Protein AF-A0A438BRT6-F1 (afdb_monomer)

Foldseek 3Di:
DDDDDDDDDDDDDDPPDDDDPVVVVVVVVVVVVVVVVVVVVVVVPDDDPDDDDDDDDPPDDDPPDDDDDDDDDDDDDDDDDDDDDDDDDDDDDDDDDDDDDDDDDDDDDDDDDDDDDPDPPPPLFAAPDDDPQDCRVVVVLVVVVVVVVVVDPPDLDDDDDDPPDDDPDDPVRVVVVCVPPDSPDDDFFKDLPCPPVCVVRVFWDWDTCSNGDNDDDDIDIDPGTDDHDPPDRDMDTDD

Secondary structure (DSSP, 8-state):
----PPPPPPP---------HHHHHHHHHHHHHHHHHHHHHHHHT-PPPPPPPPP------PPP----------------PPPP------------------------------------GGGS-S-S---TTSSHHHHHHHHHHHHHHHH-S--S------TT---SS-HHHHHHHHHTS-TT-----EES--TTHIIIIISEEEE-GGGT-SS--PPEEEEEEPPPPSSS---EE--

Solvent-accessible surface area (backbone atoms only — not comparable to full-atom values): 17229 Å² total; per-residue (Å²): 135,91,83,85,8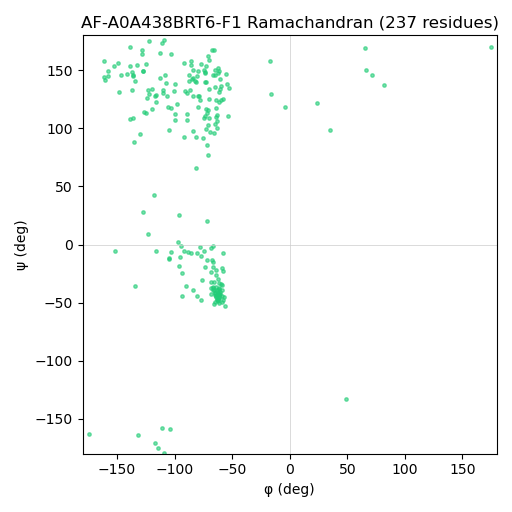5,79,84,83,80,90,78,95,71,84,88,75,78,81,79,56,73,66,60,56,55,52,53,50,53,51,52,53,50,51,53,52,50,53,51,55,53,57,63,69,69,63,78,78,78,81,81,78,80,76,77,89,76,81,80,81,73,79,75,84,79,82,81,78,83,78,92,72,89,82,93,82,82,87,88,83,87,85,86,86,81,86,80,90,87,85,86,84,86,88,84,87,88,87,82,90,88,81,90,82,89,87,82,85,89,80,90,79,92,76,82,89,76,96,68,76,73,91,80,71,76,71,35,98,53,59,40,95,86,52,60,30,39,60,50,50,56,52,51,53,53,58,47,48,64,72,75,48,84,88,70,76,78,88,83,92,82,57,99,84,65,78,85,92,64,56,72,65,60,53,51,56,57,51,72,77,47,69,70,90,67,79,94,72,65,68,38,69,81,50,70,78,45,42,78,75,64,64,23,53,39,74,50,49,50,37,68,78,35,77,63,95,76,78,76,46,69,53,94,60,65,54,76,80,80,83,91,60,89,69,71,48,64,77,134

Organism: Vitis vinifera (NCBI:txid29760)

InterPro domains:
  IPR003406 Glycosyl transferase, family 14 [PF02485] (128-237)
  IPR044610 Beta-glucuronosyltransferase GlcAT14A/B/C [PTHR45719] (128-237)

Mean predicted aligned error: 21.53 Å

Radius of gyration: 40.19 Å; Cα contacts (8 Å, |Δi|>4): 99; chains: 1; bounding box: 87×97×130 Å

pLDDT: mean 70.51, std 24.83, range [25.58, 97.69]

Sequence (239 aa):
MQNSHQPPFPISGTTAAALTKDNRSFYLIIATSFVSLLFILSLSATSPPAPSAPPPTHIFFPPPTTAIPSSSTPTHLIPLPLLPHLPTSSPAPPETPTRSSASSSPPTTLEITTSSTLTSPLLSLIADFAYRKGSSSISSTLHGASILLRLSSSWDWFINLSASDYPLVTQDDLLHILSFVPRDLNFVNHTSYIGWKESRKLKPIIVDPGLYLTQKTEIFYATQKRGLPNSFQLFTGEL

Structure (mmCIF, N/CA/C/O backbone):
data_AF-A0A438BRT6-F1
#
_entry.id   AF-A0A438BRT6-F1
#
loop_
_atom_site.group_PDB
_atom_site.id
_atom_site.type_symbol
_atom_site.label_atom_id
_atom_site.label_alt_id
_atom_site.label_comp_id
_atom_site.label_asym_id
_atom_site.label_entity_id
_atom_site.label_seq_id
_atom_site.pdbx_PDB_ins_code
_atom_site.Cartn_x
_atom_site.Cartn_y
_atom_site.Cartn_z
_atom_site.occupancy
_atom_site.B_iso_or_equiv
_atom_site.auth_seq_id
_atom_site.auth_comp_id
_atom_site.auth_asym_id
_atom_site.auth_atom_id
_atom_site.pdbx_PDB_model_num
ATOM 1 N N . MET A 1 1 ? -24.992 -47.583 87.848 1.00 41.66 1 MET A N 1
ATOM 2 C CA . MET A 1 1 ? -23.551 -47.804 88.101 1.00 41.66 1 MET A CA 1
ATOM 3 C C . MET A 1 1 ? -22.783 -46.689 87.418 1.00 41.66 1 MET A C 1
ATOM 5 O O . MET A 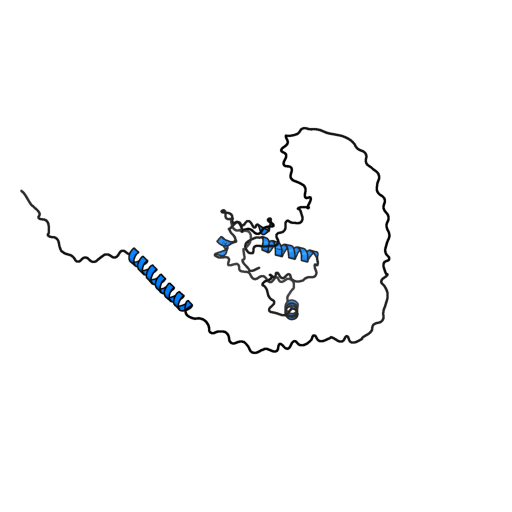1 1 ? -23.131 -46.359 86.292 1.00 41.66 1 MET A O 1
ATOM 9 N N . GLN A 1 2 ? -21.808 -46.092 88.101 1.00 43.34 2 GLN A N 1
ATOM 10 C CA . GLN A 1 2 ? -20.951 -45.047 87.536 1.00 43.34 2 GLN A CA 1
ATOM 11 C C . GLN A 1 2 ? -19.837 -45.703 86.710 1.00 43.34 2 GLN A C 1
ATOM 13 O O . GLN A 1 2 ? -19.278 -46.697 87.163 1.00 43.34 2 GLN A O 1
ATOM 18 N N . ASN A 1 3 ? -19.484 -45.146 85.549 1.00 39.94 3 ASN A N 1
ATOM 19 C CA . ASN A 1 3 ? -18.243 -45.493 84.854 1.00 39.94 3 ASN A CA 1
ATOM 20 C C . ASN A 1 3 ? -17.585 -44.207 84.346 1.00 39.94 3 ASN A C 1
ATOM 22 O O . ASN A 1 3 ? -18.102 -43.535 83.456 1.00 39.94 3 ASN A O 1
ATOM 26 N N . SER A 1 4 ? -16.478 -43.828 84.977 1.00 45.56 4 SER A N 1
ATOM 27 C CA . SER A 1 4 ? -15.761 -42.576 84.738 1.00 45.56 4 SER A CA 1
ATOM 28 C C . SER A 1 4 ? -14.557 -42.806 83.827 1.00 45.56 4 SER A C 1
ATOM 30 O O . SER A 1 4 ? -13.583 -43.427 84.250 1.00 45.56 4 SER A O 1
ATOM 32 N N . HIS A 1 5 ? -14.592 -42.271 82.605 1.00 51.69 5 HIS A N 1
ATOM 33 C CA . HIS A 1 5 ? -13.408 -42.222 81.747 1.00 51.69 5 HIS A CA 1
ATOM 34 C C . HIS A 1 5 ? -12.533 -41.005 82.076 1.00 51.69 5 HIS A C 1
ATOM 36 O O . HIS A 1 5 ? -13.001 -39.869 82.122 1.00 51.69 5 HIS A O 1
ATOM 42 N N . GLN A 1 6 ? -11.250 -41.274 82.305 1.00 53.50 6 GLN A N 1
ATOM 43 C CA . GLN A 1 6 ? -10.204 -40.301 82.617 1.00 53.50 6 GLN A CA 1
ATOM 44 C C . GLN A 1 6 ? -9.615 -39.696 81.322 1.00 53.50 6 GLN A C 1
ATOM 46 O O . GLN A 1 6 ? -9.441 -40.434 80.349 1.00 53.50 6 GLN A O 1
ATOM 51 N N . PRO A 1 7 ? -9.279 -38.391 81.279 1.00 51.38 7 PRO A N 1
ATOM 52 C CA . PRO A 1 7 ? -8.631 -37.782 80.117 1.00 51.38 7 PRO A CA 1
ATOM 53 C C . PRO A 1 7 ? -7.139 -38.170 80.011 1.00 51.38 7 PRO A C 1
ATOM 55 O O . PRO A 1 7 ? -6.487 -38.379 81.038 1.00 51.38 7 PRO A O 1
ATOM 58 N N . PRO A 1 8 ? -6.569 -38.239 78.792 1.00 54.59 8 PRO A N 1
ATOM 59 C CA . PRO A 1 8 ? -5.144 -38.496 78.584 1.00 54.59 8 PRO A CA 1
ATOM 60 C C . PRO A 1 8 ? -4.272 -37.256 78.852 1.00 54.59 8 PRO A C 1
ATOM 62 O O . PRO A 1 8 ? -4.717 -36.115 78.722 1.00 54.59 8 PRO A O 1
ATOM 65 N N . PHE A 1 9 ? -3.002 -37.492 79.189 1.00 47.91 9 PHE A N 1
ATOM 66 C CA . PHE A 1 9 ? -1.989 -36.450 79.397 1.00 47.91 9 PHE A CA 1
ATOM 67 C C . PHE A 1 9 ? -1.523 -35.803 78.074 1.00 47.91 9 PHE A C 1
ATOM 69 O O . PHE A 1 9 ? -1.544 -36.464 77.032 1.00 47.91 9 PHE A O 1
ATOM 76 N N . PRO A 1 10 ? -1.053 -34.539 78.091 1.00 43.34 10 PRO A N 1
ATOM 77 C CA . PRO A 1 10 ? -0.502 -33.883 76.907 1.00 43.34 10 PRO A CA 1
ATOM 78 C C . PRO A 1 10 ? 0.880 -34.443 76.533 1.00 43.34 10 PRO A C 1
ATOM 80 O O . PRO A 1 10 ? 1.732 -34.656 77.394 1.00 43.34 10 PRO A O 1
ATOM 83 N N . ILE A 1 11 ? 1.122 -34.619 75.232 1.00 47.44 11 ILE A N 1
ATOM 84 C CA . ILE A 1 11 ? 2.432 -34.991 74.680 1.00 47.44 11 ILE A CA 1
ATOM 85 C C . ILE A 1 11 ? 3.140 -33.722 74.195 1.00 47.44 11 ILE A C 1
ATOM 87 O O . ILE A 1 11 ? 2.644 -33.034 73.304 1.00 47.44 11 ILE A O 1
ATOM 91 N N . SER A 1 12 ? 4.321 -33.432 74.743 1.00 49.34 12 SER A N 1
ATOM 92 C CA . SER A 1 12 ? 5.185 -32.348 74.261 1.00 49.34 12 SER A CA 1
ATOM 93 C C . SER A 1 12 ? 5.801 -32.712 72.905 1.00 49.34 12 SER A C 1
ATOM 95 O O . SER A 1 12 ? 6.749 -33.492 72.842 1.00 49.34 12 SER A O 1
ATOM 97 N N . GLY A 1 13 ? 5.262 -32.148 71.819 1.00 41.94 13 GLY A N 1
ATOM 98 C CA . GLY A 1 13 ? 5.755 -32.321 70.447 1.00 41.94 13 GLY A CA 1
ATOM 99 C C . GLY A 1 13 ? 6.395 -31.045 69.889 1.00 41.94 13 GLY A C 1
ATOM 100 O O . GLY A 1 13 ? 5.808 -29.970 69.969 1.00 41.94 13 GLY A O 1
ATOM 101 N N . THR A 1 14 ? 7.598 -31.170 69.325 1.00 41.16 14 THR A N 1
ATOM 102 C CA . THR A 1 14 ? 8.462 -30.068 68.862 1.00 41.16 14 THR A CA 1
ATOM 103 C C . THR A 1 14 ? 7.790 -29.080 67.900 1.00 41.16 14 THR A C 1
ATOM 105 O O . THR A 1 14 ? 7.195 -29.470 66.896 1.00 41.16 14 THR A O 1
ATOM 108 N N . THR A 1 15 ? 7.994 -27.782 68.145 1.00 40.69 15 THR A N 1
ATOM 109 C CA . THR A 1 15 ? 7.465 -26.661 67.351 1.00 40.69 15 THR A CA 1
ATOM 110 C C . THR A 1 15 ? 8.134 -26.525 65.973 1.00 40.69 15 THR A C 1
ATOM 112 O O . THR A 1 15 ? 8.963 -25.645 65.741 1.00 40.69 15 THR A O 1
ATOM 115 N N . ALA A 1 16 ? 7.765 -27.380 65.018 1.00 43.69 16 ALA A N 1
ATOM 116 C CA . ALA A 1 16 ? 8.139 -27.209 63.615 1.00 43.69 16 ALA A CA 1
ATOM 117 C C . ALA A 1 16 ? 7.332 -26.052 62.988 1.00 43.69 16 ALA A C 1
ATOM 119 O O . ALA A 1 16 ? 6.167 -26.215 62.626 1.00 43.69 16 ALA A O 1
ATOM 120 N N . ALA A 1 17 ? 7.940 -24.867 62.879 1.00 48.31 17 ALA A N 1
ATOM 121 C CA . ALA A 1 17 ? 7.273 -23.673 62.360 1.00 48.31 17 ALA A CA 1
ATOM 122 C C . ALA A 1 17 ? 6.838 -23.850 60.890 1.00 48.31 17 ALA A C 1
ATOM 124 O O . ALA A 1 17 ? 7.664 -23.907 59.976 1.00 48.31 17 ALA A O 1
ATOM 125 N N . ALA A 1 18 ? 5.525 -23.909 60.658 1.00 50.78 18 ALA A N 1
ATOM 126 C CA . ALA A 1 18 ? 4.935 -24.068 59.334 1.00 50.78 18 ALA A CA 1
ATOM 127 C C . ALA A 1 18 ? 5.074 -22.778 58.501 1.00 50.78 18 ALA A C 1
ATOM 129 O O . ALA A 1 18 ? 4.176 -21.939 58.472 1.00 50.78 18 ALA A O 1
ATOM 130 N N . LEU A 1 19 ? 6.213 -22.616 57.818 1.00 52.75 19 LEU A N 1
ATOM 131 C CA . LEU A 1 19 ? 6.460 -21.481 56.926 1.00 52.75 19 LEU A CA 1
ATOM 132 C C . LEU A 1 19 ? 5.461 -21.491 55.758 1.00 52.75 19 LEU A C 1
ATOM 134 O O . LEU A 1 19 ? 5.590 -22.302 54.831 1.00 52.75 19 LEU A O 1
ATOM 138 N N . THR A 1 20 ? 4.495 -20.572 55.807 1.00 61.75 20 THR A N 1
ATOM 139 C CA . THR A 1 20 ? 3.441 -20.390 54.804 1.00 61.75 20 THR A CA 1
ATOM 140 C C . THR A 1 20 ? 4.016 -20.179 53.403 1.00 61.75 20 THR A C 1
ATOM 142 O O . THR A 1 20 ? 5.100 -19.619 53.207 1.00 61.75 20 THR A O 1
ATOM 145 N N . LYS A 1 21 ? 3.282 -20.678 52.402 1.00 60.31 21 LYS A N 1
ATOM 146 C CA . LYS A 1 21 ? 3.719 -20.741 50.999 1.00 60.31 21 LYS A CA 1
ATOM 147 C C . LYS A 1 21 ? 4.046 -19.355 50.433 1.00 60.31 21 LYS A C 1
ATOM 149 O O . LYS A 1 21 ? 4.996 -19.212 49.668 1.00 60.31 21 LYS A O 1
ATOM 154 N N . ASP A 1 22 ? 3.298 -18.349 50.862 1.00 63.62 22 ASP A N 1
ATOM 155 C CA . ASP A 1 22 ? 3.345 -16.972 50.371 1.00 63.62 22 ASP A CA 1
ATOM 156 C C . ASP A 1 22 ? 4.661 -16.278 50.749 1.00 63.62 22 ASP A C 1
ATOM 158 O O . ASP A 1 22 ? 5.272 -15.602 49.919 1.00 63.62 22 ASP A O 1
ATOM 162 N N . ASN A 1 23 ? 5.181 -16.558 51.951 1.00 68.75 23 ASN A N 1
ATOM 163 C CA . ASN A 1 23 ? 6.476 -16.052 52.408 1.00 68.75 23 ASN A CA 1
ATOM 164 C C . ASN A 1 23 ? 7.615 -16.545 51.500 1.00 68.75 23 ASN A C 1
ATOM 166 O O . ASN A 1 23 ? 8.538 -15.791 51.200 1.00 68.75 23 ASN A O 1
ATOM 170 N N . ARG A 1 24 ? 7.545 -17.793 51.008 1.00 73.88 24 ARG A N 1
ATOM 171 C CA . ARG A 1 24 ? 8.557 -18.343 50.086 1.00 73.88 24 ARG A CA 1
ATOM 172 C C . ARG A 1 24 ? 8.562 -17.588 48.756 1.00 73.88 24 ARG A C 1
ATOM 174 O O . ARG A 1 24 ? 9.633 -17.236 48.272 1.00 73.88 24 ARG A O 1
ATOM 181 N N . SER A 1 25 ? 7.385 -17.291 48.20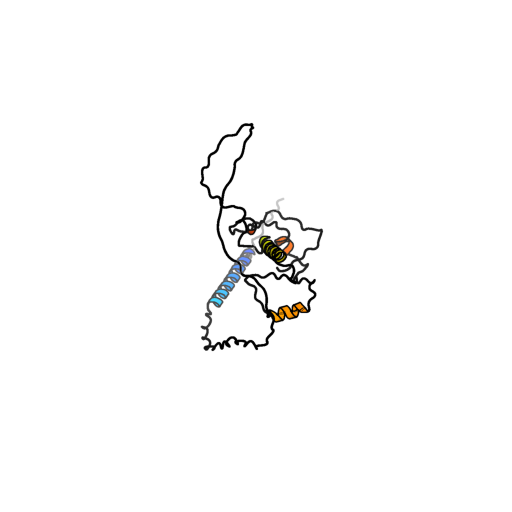5 1.00 77.88 25 SER A N 1
ATOM 182 C CA . SER A 1 25 ? 7.248 -16.466 46.997 1.00 77.88 25 SER A CA 1
ATOM 183 C C . SER A 1 25 ? 7.809 -15.056 47.206 1.00 77.88 25 SER A C 1
ATOM 185 O O . SER A 1 25 ? 8.530 -14.553 46.348 1.00 77.88 25 SER A O 1
ATOM 187 N N . PHE A 1 26 ? 7.544 -14.439 48.361 1.00 82.00 26 PHE A N 1
ATOM 188 C CA . PHE A 1 26 ? 8.057 -13.111 48.709 1.00 82.00 26 PHE A CA 1
ATOM 189 C C . PHE A 1 26 ? 9.595 -13.076 48.782 1.00 82.00 26 PHE A C 1
ATOM 191 O O . PHE A 1 26 ? 10.220 -12.222 48.152 1.00 82.00 26 PHE A O 1
ATOM 198 N N . TYR A 1 27 ? 10.222 -14.046 49.461 1.00 87.19 27 TYR A N 1
ATOM 199 C CA . TYR A 1 27 ? 11.686 -14.155 49.499 1.00 87.19 27 TYR A CA 1
ATOM 200 C C . TYR A 1 27 ? 12.303 -14.437 48.123 1.00 87.19 27 TYR A C 1
ATOM 202 O O . TYR A 1 27 ? 13.355 -13.881 47.816 1.00 87.19 27 TYR A O 1
ATOM 210 N N . LEU A 1 28 ? 11.651 -15.241 47.273 1.00 85.56 28 LEU A N 1
ATOM 211 C CA . LEU A 1 28 ? 12.109 -15.478 45.900 1.00 85.56 28 LEU A CA 1
ATOM 212 C C . LEU A 1 28 ? 12.081 -14.193 45.061 1.00 85.56 28 LEU A C 1
ATOM 214 O O . LEU A 1 28 ? 13.068 -13.903 44.394 1.00 85.56 28 LEU A O 1
ATOM 218 N N . ILE A 1 29 ? 11.011 -13.394 45.150 1.00 88.69 29 ILE A N 1
ATOM 219 C CA . ILE A 1 29 ? 10.893 -12.104 44.446 1.00 88.69 29 ILE A CA 1
ATOM 220 C C . ILE A 1 29 ? 11.992 -11.129 44.897 1.00 88.69 29 ILE A C 1
ATOM 222 O O . ILE A 1 29 ? 12.648 -10.513 44.053 1.00 88.69 29 ILE A O 1
ATOM 226 N N . ILE A 1 30 ? 12.239 -11.022 46.210 1.00 90.81 30 ILE A N 1
ATOM 227 C CA . ILE A 1 30 ? 13.316 -10.183 46.760 1.00 90.81 30 ILE A CA 1
ATOM 228 C C . ILE A 1 30 ? 14.687 -10.664 46.272 1.00 90.81 30 ILE A C 1
ATOM 230 O O . ILE A 1 30 ? 15.474 -9.852 45.788 1.00 90.81 30 ILE A O 1
ATOM 234 N N . ALA A 1 31 ? 14.965 -11.970 46.337 1.00 92.19 31 ALA A N 1
ATOM 235 C CA . ALA A 1 31 ? 16.240 -12.535 45.901 1.00 92.19 31 ALA A CA 1
ATOM 236 C C . ALA A 1 31 ? 16.498 -12.299 44.403 1.00 92.19 31 ALA A C 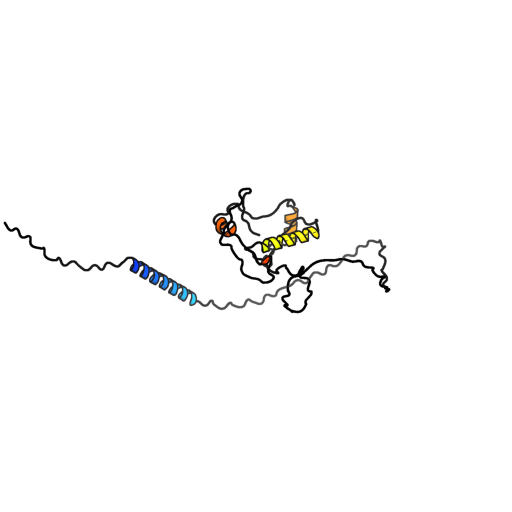1
ATOM 238 O O . ALA A 1 31 ? 17.579 -11.839 44.036 1.00 92.19 31 ALA A O 1
ATOM 239 N N . THR A 1 32 ? 15.507 -12.539 43.535 1.00 92.94 32 THR A N 1
ATOM 240 C CA . THR A 1 32 ? 15.656 -12.291 42.091 1.00 92.94 32 THR A CA 1
ATOM 241 C C . THR A 1 32 ? 15.816 -10.807 41.772 1.00 92.94 32 THR A C 1
ATOM 243 O O . THR A 1 32 ? 16.655 -10.458 40.948 1.00 92.94 32 THR A O 1
ATOM 246 N N . SER A 1 33 ? 15.084 -9.926 42.466 1.00 93.12 33 SER A N 1
ATOM 247 C CA . SER A 1 33 ? 15.220 -8.472 42.312 1.00 93.12 33 SER A CA 1
ATOM 248 C C . SER A 1 33 ? 16.618 -7.986 42.718 1.00 93.12 33 SER A C 1
ATOM 250 O O . SER A 1 33 ? 17.253 -7.229 41.987 1.00 93.12 33 SER A O 1
ATOM 252 N N . PHE A 1 34 ? 17.149 -8.488 43.838 1.00 94.06 34 PHE A N 1
ATOM 253 C CA . PHE A 1 34 ? 18.485 -8.139 44.326 1.00 94.06 34 PHE A CA 1
ATOM 254 C C . PHE A 1 34 ? 19.600 -8.613 43.379 1.00 94.06 34 PHE A C 1
ATOM 256 O O . PHE A 1 34 ? 20.517 -7.849 43.080 1.00 94.06 34 PHE A O 1
ATOM 263 N N . VAL A 1 35 ? 19.499 -9.831 42.833 1.00 93.31 35 VAL A N 1
ATOM 264 C CA . VAL A 1 35 ? 20.452 -10.333 41.824 1.00 93.31 35 VAL A CA 1
ATOM 265 C C . VAL A 1 35 ? 20.381 -9.511 40.530 1.00 93.31 35 VAL A C 1
ATOM 267 O O . VAL A 1 35 ? 21.425 -9.150 39.987 1.00 93.31 35 VAL A O 1
ATOM 270 N N . SER A 1 36 ? 19.183 -9.143 40.059 1.00 91.88 36 SER A N 1
ATOM 271 C CA . SER A 1 36 ? 19.033 -8.244 38.905 1.00 91.88 36 SER A CA 1
ATOM 272 C C . SER A 1 36 ? 19.623 -6.853 39.161 1.00 91.88 36 SER A C 1
ATOM 274 O O . SER A 1 36 ? 20.274 -6.303 38.274 1.00 91.88 36 SER A O 1
ATOM 276 N N . LEU A 1 37 ? 19.458 -6.298 40.366 1.00 92.56 37 LEU A N 1
ATOM 277 C CA . LEU A 1 37 ? 20.036 -5.007 40.746 1.00 92.56 37 LEU A CA 1
ATOM 278 C C . LEU A 1 37 ? 21.573 -5.047 40.722 1.00 92.56 37 LEU A C 1
ATOM 280 O O . LEU A 1 37 ? 22.195 -4.167 40.131 1.00 92.56 37 LEU A O 1
ATOM 284 N N . LEU A 1 38 ? 22.183 -6.087 41.303 1.00 88.06 38 LEU A N 1
ATOM 285 C CA . LEU A 1 38 ? 23.637 -6.286 41.267 1.00 88.06 38 LEU A CA 1
ATOM 286 C C . LEU A 1 38 ? 24.165 -6.456 39.836 1.00 88.06 38 LEU A C 1
ATOM 288 O O . LEU A 1 38 ? 25.215 -5.909 39.505 1.00 88.06 38 LEU A O 1
ATOM 292 N N . PHE A 1 39 ? 23.430 -7.157 38.968 1.00 87.94 39 PHE A N 1
ATOM 293 C CA . PHE A 1 39 ? 23.791 -7.299 37.556 1.00 87.94 39 PHE A CA 1
ATOM 294 C C . PHE A 1 39 ? 23.783 -5.944 36.825 1.00 87.94 39 PHE A C 1
ATOM 296 O O . PHE A 1 39 ? 24.766 -5.589 36.178 1.00 87.94 39 PHE A O 1
ATOM 303 N N . ILE A 1 40 ? 22.726 -5.140 36.991 1.00 84.44 40 ILE A N 1
ATOM 304 C CA . ILE A 1 40 ? 22.606 -3.798 36.386 1.00 84.44 40 ILE A CA 1
ATOM 305 C C . ILE A 1 40 ? 23.710 -2.850 36.892 1.00 84.44 40 ILE A C 1
ATOM 307 O O . ILE A 1 40 ? 24.321 -2.127 36.099 1.00 84.44 40 ILE A O 1
ATOM 311 N N . LEU A 1 41 ? 24.015 -2.884 38.193 1.00 78.06 41 LEU A N 1
ATOM 312 C CA . LEU A 1 41 ? 25.129 -2.133 38.781 1.00 78.06 41 LEU A CA 1
ATOM 313 C C . LEU A 1 41 ? 26.486 -2.587 38.219 1.00 78.06 41 LEU A C 1
ATOM 315 O O . LEU A 1 41 ? 27.330 -1.743 37.928 1.00 78.06 41 LEU A O 1
ATOM 319 N N . SER A 1 42 ? 26.684 -3.890 37.994 1.00 77.31 42 SER A N 1
ATOM 320 C CA . SER A 1 42 ? 27.918 -4.414 37.396 1.00 77.31 42 SER A CA 1
ATOM 321 C C . SER A 1 42 ? 28.103 -3.974 35.941 1.00 77.31 42 SER A C 1
ATOM 323 O O . SER A 1 42 ? 29.222 -3.645 35.555 1.00 77.31 42 SER A O 1
ATOM 325 N N . LEU A 1 43 ? 27.033 -3.924 35.134 1.00 69.31 43 LEU A N 1
ATOM 326 C CA . LEU A 1 43 ? 27.106 -3.382 33.768 1.00 69.31 43 LEU A CA 1
ATOM 327 C C . LEU A 1 43 ? 27.416 -1.875 33.770 1.00 69.31 43 LEU A C 1
ATOM 329 O O . LEU A 1 43 ? 28.110 -1.388 32.883 1.00 69.31 43 LEU A O 1
ATOM 333 N N . SER A 1 44 ? 26.948 -1.146 34.786 1.00 63.06 44 SER A N 1
ATOM 334 C CA . SER A 1 44 ? 27.178 0.299 34.931 1.00 63.06 44 SER A CA 1
ATOM 335 C C . SER A 1 44 ? 28.624 0.662 35.305 1.00 63.06 44 SER A C 1
ATOM 337 O O . SER A 1 44 ? 29.003 1.827 35.212 1.00 63.06 44 SER A O 1
ATOM 339 N N . ALA A 1 45 ? 29.439 -0.311 35.728 1.00 57.81 45 ALA A N 1
ATOM 340 C CA . ALA A 1 45 ? 30.806 -0.092 36.207 1.00 57.81 45 ALA A CA 1
ATOM 341 C C . ALA A 1 45 ? 31.885 -0.119 35.103 1.00 57.81 45 ALA A C 1
ATOM 343 O O . ALA A 1 45 ? 33.050 0.148 35.388 1.00 57.81 45 ALA A O 1
ATOM 344 N N . THR A 1 46 ? 31.537 -0.453 33.854 1.00 62.12 46 THR A N 1
ATOM 345 C CA . THR A 1 46 ? 32.484 -0.480 32.724 1.00 62.12 46 THR A CA 1
ATOM 346 C C . THR A 1 46 ? 32.273 0.720 31.806 1.00 62.12 46 THR A C 1
ATOM 348 O O . THR A 1 46 ? 31.411 0.700 30.928 1.00 62.12 46 THR A O 1
ATOM 351 N N . SER A 1 47 ? 33.095 1.759 31.965 1.00 64.44 47 SER A N 1
ATOM 352 C CA . SER A 1 47 ? 33.268 2.755 30.908 1.00 64.44 47 SER A CA 1
ATOM 353 C C . SER A 1 47 ? 34.027 2.125 29.728 1.00 64.44 47 SER A C 1
ATOM 355 O O . SER A 1 47 ? 35.034 1.445 29.943 1.00 64.44 47 SER A O 1
ATOM 357 N N . PRO A 1 48 ? 33.584 2.321 28.473 1.00 71.50 48 PRO A N 1
ATOM 358 C CA . PRO A 1 48 ? 34.371 1.900 27.322 1.00 71.50 48 PRO A CA 1
ATOM 359 C C . PRO A 1 48 ? 35.656 2.743 27.233 1.00 71.50 48 PRO A C 1
ATOM 361 O O . PRO A 1 48 ? 35.626 3.934 27.562 1.00 71.50 48 PRO A O 1
ATOM 364 N N . PRO A 1 49 ? 36.784 2.174 26.768 1.00 68.19 49 PRO A N 1
ATOM 365 C CA . PRO A 1 49 ? 37.969 2.967 26.463 1.00 68.19 49 PRO A CA 1
ATOM 366 C C . PRO A 1 49 ? 37.636 3.998 25.377 1.00 68.19 49 PRO A C 1
ATOM 368 O O . PRO A 1 49 ? 36.873 3.713 24.450 1.00 68.19 49 PRO A O 1
ATOM 371 N N . ALA A 1 50 ? 38.203 5.200 25.492 1.00 72.12 50 ALA A N 1
ATOM 372 C CA . ALA A 1 50 ? 37.961 6.267 24.527 1.00 72.12 50 ALA A CA 1
ATOM 373 C C . ALA A 1 50 ? 38.394 5.828 23.112 1.00 72.12 50 ALA A C 1
ATOM 375 O O . ALA A 1 50 ? 39.475 5.246 22.971 1.00 72.12 50 ALA A O 1
ATOM 376 N N . PRO A 1 51 ? 37.593 6.099 22.063 1.00 63.16 51 PRO A N 1
ATOM 377 C CA . PRO A 1 51 ? 37.955 5.726 20.704 1.00 63.16 51 PRO A CA 1
ATOM 378 C C . PRO A 1 51 ? 39.211 6.487 20.274 1.00 63.16 51 PRO A C 1
ATOM 380 O O . PRO A 1 51 ? 39.247 7.719 20.302 1.00 63.16 51 PRO A O 1
ATOM 383 N N . SER A 1 52 ? 40.242 5.754 19.857 1.00 63.12 52 SER A N 1
ATOM 384 C CA . SER A 1 52 ? 41.404 6.339 19.197 1.00 63.12 52 SER A CA 1
ATOM 385 C C . SER A 1 52 ? 40.964 7.025 17.903 1.00 63.12 52 SER A C 1
ATOM 387 O O . SER A 1 52 ? 40.218 6.455 17.105 1.00 63.12 52 SER A O 1
ATOM 389 N N . ALA A 1 53 ? 41.409 8.267 17.700 1.00 67.56 53 ALA A N 1
ATOM 390 C CA . ALA A 1 53 ? 41.052 9.028 16.509 1.00 67.56 53 ALA A CA 1
ATOM 391 C C . ALA A 1 53 ? 41.539 8.298 15.239 1.00 67.56 53 ALA A C 1
ATOM 393 O O . ALA A 1 53 ? 42.694 7.859 15.205 1.00 67.56 53 ALA A O 1
ATOM 394 N N . PRO A 1 54 ? 40.699 8.160 14.195 1.00 66.50 54 PRO A N 1
ATOM 395 C CA . PRO A 1 54 ? 41.136 7.574 12.937 1.00 66.50 54 PRO A CA 1
ATOM 396 C C . PRO A 1 54 ? 42.201 8.468 12.277 1.00 66.50 54 PRO A C 1
ATOM 398 O O . PRO A 1 54 ? 42.123 9.696 12.389 1.00 66.50 54 PRO A O 1
ATOM 401 N N . PRO A 1 55 ? 43.191 7.889 11.572 1.00 65.88 55 PRO A N 1
ATOM 402 C CA . PRO A 1 55 ? 44.144 8.674 10.794 1.00 65.88 55 PRO A CA 1
ATOM 403 C C . PRO A 1 55 ? 43.416 9.447 9.677 1.00 65.88 55 PRO A C 1
ATOM 405 O O . PRO A 1 55 ? 42.384 8.978 9.190 1.00 65.88 55 PRO A O 1
ATOM 408 N N . PRO A 1 56 ? 43.937 10.610 9.242 1.00 52.66 56 PRO A N 1
ATOM 409 C CA . PRO A 1 56 ? 43.277 11.443 8.243 1.00 52.66 56 PRO A CA 1
ATOM 410 C C . PRO A 1 56 ? 43.201 10.733 6.884 1.00 52.66 56 PRO A C 1
ATOM 412 O O . PRO A 1 56 ? 44.178 10.658 6.137 1.00 52.66 56 PRO A O 1
ATOM 415 N N . THR A 1 57 ? 42.018 10.228 6.543 1.00 53.44 57 THR A N 1
ATOM 416 C CA . THR A 1 57 ? 41.713 9.704 5.213 1.00 53.44 57 THR A CA 1
ATOM 417 C C . THR A 1 57 ? 41.651 10.851 4.211 1.00 53.44 57 THR A C 1
ATOM 419 O O . THR A 1 57 ? 40.709 11.641 4.198 1.00 53.44 57 THR A O 1
ATOM 422 N N . HIS A 1 58 ? 42.646 10.926 3.326 1.00 55.12 58 HIS A N 1
ATOM 423 C CA . HIS A 1 58 ? 42.580 11.783 2.145 1.00 55.12 58 HIS A CA 1
ATOM 424 C C . HIS A 1 58 ? 41.483 11.266 1.204 1.00 55.12 58 HIS A C 1
ATOM 426 O O . HIS A 1 58 ? 41.709 10.349 0.415 1.00 55.12 58 HIS A O 1
ATOM 432 N N . ILE A 1 59 ? 40.285 11.849 1.297 1.00 53.59 59 ILE A N 1
ATOM 433 C CA . ILE A 1 59 ? 39.175 11.559 0.384 1.00 53.59 59 ILE A CA 1
ATOM 434 C C . ILE A 1 59 ? 39.533 12.132 -0.991 1.00 53.59 59 ILE A C 1
ATOM 436 O O . ILE A 1 59 ? 39.357 13.321 -1.257 1.00 53.59 59 ILE A O 1
ATOM 440 N N . PHE A 1 60 ? 40.063 11.278 -1.864 1.00 47.16 60 PHE A N 1
ATOM 441 C CA . PHE A 1 60 ? 40.319 11.623 -3.255 1.00 47.16 60 PHE A CA 1
ATOM 442 C C . PHE A 1 60 ? 38.994 11.640 -4.025 1.00 47.16 60 PHE A C 1
ATOM 444 O O . PHE A 1 60 ? 38.543 10.616 -4.536 1.00 47.16 60 PHE A O 1
ATOM 451 N N . PHE A 1 61 ? 38.359 12.809 -4.094 1.00 46.56 61 PHE A N 1
ATOM 452 C CA . PHE A 1 61 ? 37.290 13.056 -5.056 1.00 46.56 61 PHE A CA 1
ATOM 453 C C . PHE A 1 61 ? 37.906 13.147 -6.463 1.00 46.56 61 PHE A C 1
ATOM 455 O O . PHE A 1 61 ? 38.670 14.085 -6.710 1.00 46.56 61 PHE A O 1
ATOM 462 N N . PRO A 1 62 ? 37.595 12.233 -7.402 1.00 53.25 62 PRO A N 1
ATOM 463 C CA . PRO A 1 62 ? 37.915 12.473 -8.800 1.00 53.25 62 PRO A CA 1
ATOM 464 C C . PRO A 1 62 ? 37.095 13.683 -9.289 1.00 53.25 62 PRO A C 1
ATOM 466 O O . PRO A 1 62 ? 35.904 13.774 -8.973 1.00 53.25 62 PRO A O 1
ATOM 469 N N . PRO A 1 63 ? 37.689 14.628 -10.038 1.00 51.66 63 PRO A N 1
ATOM 470 C CA . PRO A 1 63 ? 36.928 15.728 -10.617 1.00 51.66 63 PRO A CA 1
ATOM 471 C C . PRO A 1 63 ? 35.920 15.192 -11.648 1.00 51.66 63 PRO A C 1
ATOM 473 O O . PRO A 1 63 ? 36.198 14.179 -12.297 1.00 51.66 63 PRO A O 1
ATOM 476 N N . PRO A 1 64 ? 34.767 15.857 -11.847 1.00 43.91 64 PRO A N 1
ATOM 477 C CA . PRO A 1 64 ? 33.825 15.466 -12.887 1.00 43.91 64 PRO A CA 1
ATOM 478 C C . PRO A 1 64 ? 34.493 15.584 -14.262 1.00 43.91 64 PRO A C 1
ATOM 480 O O . PRO A 1 64 ? 34.969 16.654 -14.643 1.00 43.91 64 PRO A O 1
ATOM 483 N N . THR A 1 65 ? 34.532 14.482 -15.012 1.00 48.16 65 THR A N 1
ATOM 484 C CA . THR A 1 65 ? 35.110 14.452 -16.359 1.00 48.16 65 THR A CA 1
ATOM 485 C C . THR A 1 65 ? 34.307 15.352 -17.293 1.00 48.16 65 THR A C 1
ATOM 487 O O . THR A 1 65 ? 33.187 15.014 -17.676 1.00 48.16 65 THR A O 1
ATOM 490 N N . THR A 1 66 ? 34.890 16.480 -17.701 1.00 43.44 66 THR A N 1
ATOM 491 C CA . THR A 1 66 ? 34.316 17.358 -18.727 1.00 43.44 66 THR A CA 1
ATOM 492 C C . THR A 1 66 ? 34.230 16.608 -20.055 1.00 43.44 66 THR A C 1
ATOM 494 O O . THR A 1 66 ? 35.223 16.477 -20.770 1.00 43.44 66 THR A O 1
ATOM 497 N N . ALA A 1 67 ? 33.042 16.105 -20.390 1.00 38.81 67 ALA A N 1
ATOM 498 C CA . ALA A 1 67 ? 32.793 15.456 -21.669 1.00 38.81 67 ALA A CA 1
ATOM 499 C C . ALA A 1 67 ? 32.964 16.470 -22.812 1.00 38.81 67 ALA A C 1
ATOM 501 O O . ALA A 1 67 ? 32.238 17.461 -22.889 1.00 38.81 67 ALA A O 1
ATOM 502 N N . ILE A 1 68 ? 33.930 16.222 -23.697 1.00 43.34 68 ILE A N 1
ATOM 503 C CA . ILE A 1 68 ? 34.151 17.025 -24.903 1.00 43.34 68 ILE A CA 1
ATOM 504 C C . ILE A 1 68 ? 33.128 16.576 -25.959 1.00 43.34 68 ILE A C 1
ATOM 506 O O . ILE A 1 68 ? 33.178 15.414 -26.371 1.00 43.34 68 ILE A O 1
ATOM 510 N N . PRO A 1 69 ? 32.215 17.445 -26.431 1.00 38.25 69 PRO A N 1
ATOM 511 C CA . PRO A 1 69 ? 31.309 17.091 -27.513 1.00 38.25 69 PRO A CA 1
ATOM 512 C C . PRO A 1 69 ? 32.065 17.086 -28.848 1.00 38.25 69 PRO A C 1
ATOM 514 O O . PRO A 1 69 ? 32.442 18.133 -29.376 1.00 38.25 69 PRO A O 1
ATOM 517 N N . SER A 1 70 ? 32.278 15.895 -29.407 1.00 33.94 70 SER A N 1
ATOM 518 C CA . SER A 1 70 ? 32.816 15.713 -30.757 1.00 33.94 70 SER A CA 1
ATOM 519 C C . SER A 1 70 ? 31.907 16.380 -31.790 1.00 33.94 70 SER A C 1
ATOM 521 O O . SER A 1 70 ? 30.722 16.061 -31.876 1.00 33.94 70 SER A O 1
ATOM 523 N N . SER A 1 71 ? 32.448 17.285 -32.606 1.00 32.56 71 SER A N 1
ATOM 524 C 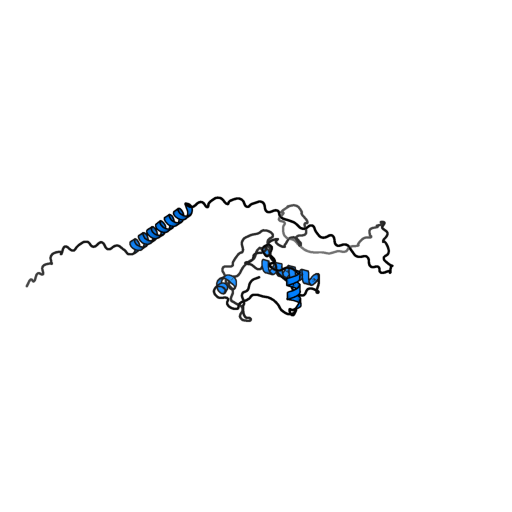CA . SER A 1 71 ? 31.667 17.988 -33.624 1.00 32.56 71 SER A CA 1
ATOM 525 C C . SER A 1 71 ? 31.326 17.084 -34.815 1.00 32.56 71 SER A C 1
ATOM 527 O O . SER A 1 71 ? 32.197 16.783 -35.633 1.00 32.56 71 SER A O 1
ATOM 529 N N . SER A 1 72 ? 30.052 16.726 -34.966 1.00 35.97 72 SER A N 1
ATOM 530 C CA . SER A 1 72 ? 29.483 16.230 -36.222 1.00 35.97 72 SER A CA 1
ATOM 531 C C . SER A 1 72 ? 28.279 17.082 -36.633 1.00 35.97 72 SER A C 1
ATOM 533 O O . SER A 1 72 ? 27.352 17.321 -35.861 1.00 35.97 72 SER A O 1
ATOM 535 N N . THR A 1 73 ? 28.320 17.598 -37.860 1.00 42.09 73 THR A N 1
ATOM 536 C CA . THR A 1 73 ? 27.283 18.465 -38.434 1.00 42.09 73 THR A CA 1
ATOM 537 C C . THR A 1 73 ? 26.034 17.662 -38.800 1.00 42.09 73 THR A C 1
ATOM 539 O O . THR A 1 73 ? 26.150 16.536 -39.287 1.00 42.09 73 THR A O 1
ATOM 542 N N . PRO A 1 74 ? 24.845 18.276 -38.709 1.00 39.84 74 PRO A N 1
ATOM 543 C CA . PRO A 1 74 ? 23.969 18.238 -39.880 1.00 39.84 74 PRO A CA 1
ATOM 544 C C . PRO A 1 74 ? 23.335 19.597 -40.213 1.00 39.84 74 PRO A C 1
ATOM 546 O O . PRO A 1 74 ? 22.894 20.345 -39.343 1.00 39.84 74 PRO A O 1
ATOM 549 N N . THR A 1 75 ? 23.242 19.891 -41.510 1.00 37.69 75 THR A N 1
ATOM 550 C CA . THR A 1 75 ? 22.586 21.095 -42.032 1.00 37.69 75 THR A CA 1
ATOM 551 C C . THR A 1 75 ? 21.098 20.844 -42.274 1.00 37.69 75 THR A C 1
ATOM 553 O O . THR A 1 75 ? 20.745 20.228 -43.276 1.00 37.69 75 THR A O 1
ATOM 556 N N . HIS A 1 76 ? 20.224 21.404 -41.435 1.00 38.88 76 HIS A N 1
ATOM 557 C CA . HIS A 1 76 ? 18.956 21.979 -41.902 1.00 38.88 76 HIS A CA 1
ATOM 558 C C . HIS A 1 76 ? 18.404 23.000 -40.894 1.00 38.88 76 HIS A C 1
ATOM 560 O O . HIS A 1 76 ? 18.573 22.844 -39.689 1.00 38.88 76 HIS A O 1
ATOM 566 N N . LEU A 1 77 ? 17.759 24.057 -41.392 1.00 34.03 77 LEU A N 1
ATOM 567 C CA . LEU A 1 77 ? 17.178 25.150 -40.598 1.00 34.03 77 LEU A CA 1
ATOM 568 C C . LEU A 1 77 ? 15.672 25.298 -40.879 1.00 34.03 77 LEU A C 1
ATOM 570 O O . LEU A 1 77 ? 15.172 24.691 -41.827 1.00 34.03 77 LEU A O 1
ATOM 574 N N . ILE A 1 78 ? 15.033 26.209 -40.118 1.00 34.94 78 ILE A N 1
ATOM 575 C CA . ILE A 1 78 ? 13.669 26.772 -40.285 1.00 34.94 78 ILE A CA 1
ATOM 576 C C . ILE A 1 78 ? 12.539 25.863 -39.730 1.00 34.94 78 ILE A C 1
ATOM 578 O O . ILE A 1 78 ? 12.555 24.672 -40.028 1.00 34.94 78 ILE A O 1
ATOM 582 N N . PRO A 1 79 ? 11.500 26.380 -39.016 1.00 42.94 79 PRO A N 1
ATOM 583 C CA . PRO A 1 79 ? 11.318 27.698 -38.370 1.00 42.94 79 PRO A CA 1
ATOM 584 C C . PRO A 1 79 ? 10.892 27.656 -36.878 1.00 42.94 79 PRO A C 1
ATOM 586 O O . PRO A 1 79 ? 10.322 26.681 -36.398 1.00 42.94 79 PRO A O 1
ATOM 589 N N . LEU A 1 80 ? 10.979 28.807 -36.200 1.00 31.53 80 LEU A N 1
ATOM 590 C CA . LEU A 1 80 ? 9.964 29.250 -35.227 1.00 31.53 80 LEU A CA 1
ATOM 591 C C . LEU A 1 80 ? 9.891 30.795 -35.228 1.00 31.53 80 LEU A C 1
ATOM 593 O O . LEU A 1 80 ? 10.944 31.434 -35.197 1.00 31.53 80 LEU A O 1
ATOM 597 N N . PRO A 1 81 ? 8.697 31.418 -35.314 1.00 39.62 81 PRO A N 1
ATOM 598 C CA . PRO A 1 81 ? 8.553 32.875 -35.327 1.00 39.62 81 PRO A CA 1
ATOM 599 C C . PRO A 1 81 ? 8.550 33.478 -33.912 1.00 39.62 81 PRO A C 1
ATOM 601 O O . PRO A 1 81 ? 8.089 32.856 -32.956 1.00 39.62 81 PRO A O 1
ATOM 604 N N . LEU A 1 82 ? 9.034 34.718 -33.791 1.00 34.22 82 LEU A N 1
ATOM 605 C CA . LEU A 1 82 ? 9.079 35.464 -32.529 1.00 34.22 82 LEU A CA 1
ATOM 606 C C . LEU A 1 82 ? 7.737 36.165 -32.236 1.00 34.22 82 LEU A C 1
ATOM 608 O O . LEU A 1 82 ? 7.095 36.686 -33.147 1.00 34.22 82 LEU A O 1
ATOM 612 N N . LEU A 1 83 ? 7.339 36.217 -30.962 1.00 39.81 83 LEU A N 1
ATOM 613 C CA . LEU A 1 83 ? 6.111 36.876 -30.503 1.00 39.81 83 LEU A CA 1
ATOM 614 C C . LEU A 1 83 ? 6.354 38.370 -30.174 1.00 39.81 83 LEU A C 1
ATOM 616 O O . LEU A 1 83 ? 7.274 38.662 -29.408 1.00 39.81 83 LEU A O 1
ATOM 620 N N . PRO A 1 84 ? 5.541 39.319 -30.679 1.00 41.72 84 PRO A N 1
ATOM 621 C CA . PRO A 1 84 ? 5.537 40.714 -30.227 1.00 41.72 84 PRO A CA 1
ATOM 622 C C . PRO A 1 84 ? 4.517 40.964 -29.093 1.00 41.72 84 PRO A C 1
ATOM 624 O O . PRO A 1 84 ? 3.524 40.250 -28.961 1.00 41.72 84 PRO A O 1
ATOM 627 N N . HIS A 1 85 ? 4.744 42.003 -28.281 1.00 33.25 85 HIS A N 1
ATOM 628 C CA . HIS A 1 85 ? 3.960 42.320 -27.074 1.00 33.25 85 HIS A CA 1
ATOM 629 C C . HIS A 1 85 ? 3.062 43.570 -27.214 1.00 33.25 85 HIS A C 1
ATOM 631 O O . HIS A 1 85 ? 3.527 44.587 -27.721 1.00 33.25 85 HIS A O 1
ATOM 637 N N . LEU A 1 86 ? 1.885 43.531 -26.554 1.00 35.81 86 LEU A N 1
ATOM 638 C CA . LEU A 1 86 ? 1.071 44.682 -26.078 1.00 35.81 86 LEU A CA 1
ATOM 639 C C . LEU A 1 86 ? 0.447 45.617 -27.165 1.00 35.81 86 LEU A C 1
ATOM 641 O O . LEU A 1 86 ? 0.806 45.497 -28.333 1.00 35.81 86 LEU A O 1
ATOM 645 N N . PRO A 1 87 ? -0.486 46.556 -26.827 1.00 40.69 87 PRO A N 1
ATOM 646 C CA . PRO A 1 87 ? -1.071 46.875 -25.511 1.00 40.69 87 PRO A CA 1
ATOM 647 C C . PRO A 1 87 ? -2.624 46.917 -25.406 1.00 40.69 87 PRO A C 1
ATOM 649 O O . PRO A 1 87 ? -3.353 47.055 -26.380 1.00 40.69 87 PRO A O 1
ATOM 652 N N . THR A 1 88 ? -3.091 46.881 -24.151 1.00 31.89 88 THR A N 1
ATOM 653 C CA . THR A 1 88 ? -4.234 47.598 -23.531 1.00 31.89 88 THR A CA 1
ATOM 654 C C . THR A 1 88 ? -5.407 48.129 -24.378 1.00 31.89 88 THR A C 1
ATOM 656 O O . THR A 1 88 ? -5.271 49.120 -25.089 1.00 31.89 88 THR A O 1
ATOM 659 N N . SER A 1 89 ? -6.626 47.665 -24.066 1.00 30.75 89 SER A N 1
ATOM 660 C CA . SER A 1 89 ? -7.791 48.547 -23.816 1.00 30.75 89 SER A CA 1
ATOM 661 C C . SER A 1 89 ? -8.917 47.821 -23.054 1.00 30.75 89 SER A C 1
ATOM 663 O O . SER A 1 89 ? -8.974 46.595 -23.028 1.00 30.75 89 SER A O 1
ATOM 665 N N . SER A 1 90 ? -9.785 48.594 -22.395 1.00 30.88 90 SER A N 1
ATOM 666 C CA . SER A 1 90 ? -11.020 48.161 -21.717 1.00 30.88 90 SER A CA 1
ATOM 667 C C . SER A 1 90 ? -12.174 49.028 -22.232 1.00 30.88 90 SER A C 1
ATOM 669 O O . SER A 1 90 ? -11.934 50.185 -22.593 1.00 30.88 90 SER A O 1
ATOM 671 N N . PRO A 1 91 ? -13.408 48.503 -22.288 1.00 34.78 91 PRO A N 1
ATOM 672 C CA . PRO A 1 91 ? -14.450 49.133 -21.472 1.00 34.78 91 PRO A CA 1
ATOM 673 C C . PRO A 1 91 ? -15.394 48.132 -20.776 1.00 34.78 91 PRO A C 1
ATOM 675 O O . PRO A 1 91 ? -15.394 46.934 -21.051 1.00 34.78 91 PRO A O 1
ATOM 678 N N . ALA A 1 92 ? -16.212 48.665 -19.863 1.00 31.28 92 ALA A N 1
ATOM 679 C CA . ALA A 1 92 ? -17.196 47.934 -19.059 1.00 31.28 92 ALA A CA 1
ATOM 680 C C . ALA A 1 92 ? -18.654 48.168 -19.592 1.00 31.28 92 ALA A C 1
ATOM 682 O O . ALA A 1 92 ? -18.777 48.425 -20.792 1.00 31.28 92 ALA A O 1
ATOM 683 N N . PRO A 1 93 ? -19.771 47.978 -18.845 1.00 58.41 93 PRO A N 1
ATOM 684 C CA . PRO A 1 93 ? -20.921 47.223 -19.364 1.00 58.41 93 PRO A CA 1
ATOM 685 C C . PRO A 1 93 ? -22.214 48.056 -19.557 1.00 58.41 93 PRO A C 1
ATOM 687 O O . PRO A 1 93 ? -22.225 49.256 -19.289 1.00 58.41 93 PRO A O 1
ATOM 690 N N . PRO A 1 94 ? -23.334 47.410 -19.939 1.00 40.69 94 PRO A N 1
ATOM 691 C CA . PRO A 1 94 ? -24.695 47.877 -19.666 1.00 40.69 94 PRO A CA 1
ATOM 692 C C . PRO A 1 94 ? -25.454 46.987 -18.647 1.00 40.69 94 PRO A C 1
ATOM 694 O O . PRO A 1 94 ? -24.961 45.944 -18.216 1.00 40.69 94 PRO A O 1
ATOM 697 N N . GLU A 1 95 ? -26.650 47.426 -18.242 1.00 30.88 95 GLU A N 1
ATOM 698 C CA . GLU A 1 95 ? -27.306 47.052 -16.974 1.00 30.88 95 GLU A CA 1
ATOM 699 C C . GLU A 1 95 ? -28.541 46.118 -17.088 1.00 30.88 95 GLU A C 1
ATOM 701 O O . GLU A 1 95 ? -29.008 45.762 -18.170 1.00 30.88 95 GLU A O 1
ATOM 706 N N . THR A 1 96 ? -29.072 45.723 -15.924 1.00 32.22 96 THR A N 1
ATOM 707 C CA . THR A 1 96 ? -30.277 44.898 -15.685 1.00 32.22 96 THR A CA 1
ATOM 708 C C . THR A 1 96 ? -31.595 45.588 -16.092 1.00 32.22 96 THR A C 1
ATOM 710 O O . THR A 1 96 ? -31.650 46.811 -16.204 1.00 32.22 96 THR A O 1
ATOM 713 N N . PRO A 1 97 ? -32.722 44.843 -16.160 1.00 40.50 97 PRO A N 1
ATOM 714 C CA . PRO A 1 97 ? -33.826 45.226 -15.264 1.00 40.50 97 PRO A CA 1
ATOM 715 C C . PRO A 1 97 ? -34.600 44.077 -14.576 1.00 40.50 97 PRO A C 1
ATOM 717 O O . PRO A 1 97 ? -34.703 42.946 -15.040 1.00 40.50 97 PRO A O 1
ATOM 720 N N . THR A 1 98 ? -35.164 44.446 -13.428 1.00 28.17 98 THR A N 1
ATOM 721 C CA . THR A 1 98 ? -35.864 43.704 -12.363 1.00 28.17 98 THR A CA 1
ATOM 722 C C . THR A 1 98 ? -37.258 43.119 -12.669 1.00 28.17 98 THR A C 1
ATOM 724 O O . THR A 1 98 ? -38.029 43.705 -13.427 1.00 28.17 98 THR A O 1
ATOM 727 N N . ARG A 1 99 ? -37.683 42.098 -11.883 1.00 25.58 99 ARG A N 1
ATOM 728 C CA . ARG A 1 99 ? -39.026 42.088 -11.235 1.00 25.58 99 ARG A CA 1
ATOM 729 C C . ARG A 1 99 ? -39.207 41.129 -10.021 1.00 25.58 99 ARG A C 1
ATOM 731 O O . ARG A 1 99 ? -38.710 40.014 -10.025 1.00 25.58 99 ARG A O 1
ATOM 738 N N . SER A 1 100 ? -39.958 41.626 -9.024 1.00 28.72 100 SER A N 1
ATOM 739 C CA . SER A 1 100 ? -40.775 41.012 -7.926 1.00 28.72 100 SER A CA 1
ATOM 740 C C . SER A 1 100 ? -41.187 39.516 -8.026 1.00 28.72 100 SER A C 1
ATOM 742 O O . SER A 1 100 ? -41.374 39.059 -9.146 1.00 28.72 100 SER A O 1
ATOM 744 N N . SER A 1 101 ? -41.541 38.716 -6.990 1.00 29.52 101 SER A N 1
ATOM 745 C CA . SER A 1 101 ? -41.870 38.848 -5.525 1.00 29.52 101 SER A CA 1
ATOM 746 C C . SER A 1 101 ? -42.320 37.450 -4.979 1.00 29.52 101 SER A C 1
ATOM 748 O O . SER A 1 101 ? -42.648 36.621 -5.820 1.00 29.52 101 SER A O 1
ATOM 750 N N . ALA A 1 102 ? -42.526 37.081 -3.693 1.00 28.88 102 ALA A N 1
ATOM 751 C CA . ALA A 1 102 ? -42.181 37.526 -2.314 1.00 28.88 102 ALA A CA 1
ATOM 752 C C . ALA A 1 102 ? -42.703 36.444 -1.287 1.00 28.88 102 ALA A C 1
ATOM 754 O O . ALA A 1 102 ? -43.060 35.353 -1.724 1.00 28.88 102 ALA A O 1
ATOM 755 N N . SER A 1 103 ? -42.830 36.754 0.027 1.00 28.05 103 SER A N 1
ATOM 756 C CA . SER A 1 103 ? -43.305 35.890 1.162 1.00 28.05 103 SER A CA 1
ATOM 757 C C . SER A 1 103 ? -42.367 34.747 1.630 1.00 28.05 103 SER A C 1
ATOM 759 O O . SER A 1 103 ? -41.679 34.158 0.810 1.00 28.05 103 SER A O 1
ATOM 761 N N . SER A 1 104 ? -42.285 34.356 2.920 1.00 31.61 104 SER A N 1
ATOM 762 C CA . SER A 1 104 ? -42.923 34.872 4.161 1.00 31.61 104 SER A CA 1
ATOM 763 C C . SER A 1 104 ? -42.211 34.435 5.470 1.00 31.61 104 SER A C 1
ATOM 765 O O . SER A 1 104 ? -41.878 33.262 5.614 1.00 31.61 104 SER A O 1
ATOM 767 N N . SER A 1 105 ? -42.177 35.334 6.472 1.00 34.84 105 SER A N 1
ATOM 768 C CA . SER A 1 105 ? -41.984 35.124 7.941 1.00 34.84 105 SER A CA 1
ATOM 769 C C . SER A 1 105 ? -40.632 34.591 8.513 1.00 34.84 105 SER A C 1
ATOM 771 O O . SER A 1 105 ? -39.928 33.857 7.829 1.00 34.84 105 SER A O 1
ATOM 773 N N . PRO A 1 106 ? -40.249 34.967 9.767 1.00 49.25 106 PRO A N 1
ATOM 774 C CA . PRO A 1 106 ? -38.918 34.716 10.359 1.00 49.25 106 PRO A CA 1
ATOM 775 C C . PRO A 1 106 ? -38.898 33.651 11.485 1.00 49.25 106 PRO A C 1
ATOM 777 O O . PRO A 1 106 ? -39.951 33.168 11.907 1.00 49.25 106 PRO A O 1
ATOM 780 N N . PRO A 1 107 ? -37.714 33.384 12.077 1.00 36.59 107 PRO A N 1
ATOM 781 C CA . PRO A 1 107 ? -37.608 33.557 13.533 1.00 36.59 107 PRO A CA 1
ATOM 782 C C . PRO A 1 107 ? -36.369 34.337 14.030 1.00 36.59 107 PRO A C 1
ATOM 784 O O . PRO A 1 107 ? -35.317 34.380 13.403 1.00 36.59 107 PRO A O 1
ATOM 787 N N . THR A 1 108 ? -36.563 34.920 15.213 1.00 30.80 108 THR A N 1
ATOM 788 C CA . THR A 1 108 ? -35.677 35.625 16.158 1.00 30.80 108 THR A CA 1
ATOM 789 C C . THR A 1 108 ? -34.149 35.479 16.036 1.00 30.80 108 THR A C 1
ATOM 791 O O . THR A 1 108 ? -33.588 34.390 16.112 1.00 30.80 108 THR A O 1
ATOM 794 N N . THR A 1 109 ? -33.489 36.639 16.024 1.00 27.19 109 THR A N 1
ATOM 795 C CA . THR A 1 109 ? -32.043 36.878 16.153 1.00 27.19 109 THR A CA 1
ATOM 796 C C . THR A 1 109 ? -31.389 36.266 17.401 1.00 27.19 109 THR A C 1
ATOM 798 O O . THR A 1 109 ? -31.865 36.463 18.518 1.00 27.19 109 THR A O 1
ATOM 801 N N . LEU A 1 110 ? -30.196 35.689 17.223 1.00 34.84 110 LEU A N 1
ATOM 802 C CA . LEU A 1 110 ? -29.111 35.724 18.212 1.00 34.84 110 LEU A CA 1
ATOM 803 C C . LEU A 1 110 ? -27.865 36.295 17.518 1.00 34.84 110 LEU A C 1
ATOM 805 O O . LEU A 1 110 ? -27.334 35.671 16.601 1.00 34.84 110 LEU A O 1
ATOM 809 N N . GLU A 1 111 ? -27.415 37.486 17.918 1.00 33.41 111 GLU A N 1
ATOM 810 C CA . GLU A 1 111 ? -26.189 38.084 17.376 1.00 33.41 111 GLU A CA 1
ATOM 811 C C . GLU A 1 111 ? -24.950 37.463 18.028 1.00 33.41 111 GLU A C 1
ATOM 813 O O . GLU A 1 111 ? -24.808 37.478 19.250 1.00 33.41 111 GLU A O 1
ATOM 818 N N . ILE A 1 112 ? -24.009 36.994 17.205 1.00 37.00 112 ILE A N 1
ATOM 819 C CA . ILE A 1 112 ? -22.606 36.822 17.598 1.00 37.00 112 ILE A CA 1
ATOM 820 C C . ILE A 1 112 ? -21.747 37.488 16.521 1.00 37.00 112 ILE A C 1
ATOM 822 O O . ILE A 1 112 ? -21.451 36.910 15.476 1.00 37.00 112 ILE A O 1
ATOM 826 N N . THR A 1 113 ? -21.370 38.738 16.774 1.00 32.22 113 THR A N 1
ATOM 827 C CA . THR A 1 113 ? -20.559 39.545 15.858 1.00 32.22 113 THR A CA 1
ATOM 828 C C . THR A 1 113 ? -19.073 39.252 16.052 1.00 32.22 113 THR A C 1
ATOM 830 O O . THR A 1 113 ? -18.429 39.841 16.917 1.00 32.22 113 THR A O 1
ATOM 833 N N . THR A 1 114 ? -18.504 38.384 15.210 1.00 34.69 114 THR A N 1
ATOM 834 C CA . THR A 1 114 ? -17.043 38.243 15.057 1.00 34.69 114 THR A CA 1
ATOM 835 C C . THR A 1 114 ? -16.622 38.168 13.588 1.00 34.69 114 THR A C 1
ATOM 837 O O . THR A 1 114 ? -16.500 37.094 13.008 1.00 34.69 114 THR A O 1
ATOM 840 N N . SER A 1 115 ? -16.388 39.350 13.019 1.00 34.66 115 SER A N 1
ATOM 841 C CA . SER A 1 115 ? -15.308 39.684 12.078 1.00 34.66 115 SER A CA 1
ATOM 842 C C . SER A 1 115 ? -14.835 38.626 11.065 1.00 34.66 115 SER A C 1
ATOM 844 O O . SER A 1 115 ? -13.943 37.826 11.329 1.00 34.66 115 SER A O 1
ATOM 846 N N . SER A 1 116 ? -15.356 38.763 9.847 1.00 40.91 116 SER A N 1
ATOM 847 C CA . SER A 1 116 ? -14.737 38.446 8.548 1.00 40.91 116 SER A CA 1
ATOM 848 C C . SER A 1 116 ? -13.268 37.963 8.500 1.00 40.91 116 SER A C 1
ATOM 850 O O . SER A 1 116 ? -12.342 38.761 8.652 1.00 40.91 116 SER A O 1
ATOM 852 N N . THR A 1 117 ? -13.069 36.741 7.998 1.00 34.91 117 THR A N 1
ATOM 853 C CA . THR A 1 117 ? -11.985 36.406 7.051 1.00 34.91 117 THR A CA 1
ATOM 854 C C . THR A 1 117 ? -12.517 35.459 5.970 1.00 34.91 117 THR A C 1
ATOM 856 O O . THR A 1 117 ? -12.778 34.286 6.222 1.00 34.91 117 THR A O 1
ATOM 859 N N . LEU A 1 118 ? -12.679 35.953 4.736 1.00 42.06 118 LEU A N 1
ATOM 860 C CA . LEU A 1 118 ? -13.042 35.120 3.578 1.00 42.06 118 LEU A CA 1
ATOM 861 C C . LEU A 1 118 ? -11.807 34.406 3.004 1.00 42.06 118 LEU A C 1
ATOM 863 O O . LEU A 1 118 ? -11.391 34.645 1.873 1.00 42.06 118 LEU A O 1
ATOM 867 N N . THR A 1 119 ? -11.231 33.502 3.794 1.00 40.62 119 THR A N 1
ATOM 868 C CA . THR A 1 119 ? -10.294 32.492 3.289 1.00 40.62 119 THR A CA 1
ATOM 869 C C . THR A 1 119 ? -11.104 31.269 2.874 1.00 40.62 119 THR A C 1
ATOM 871 O O . THR A 1 119 ? -11.691 30.608 3.727 1.00 40.62 119 THR A O 1
ATOM 874 N N . SER A 1 120 ? -11.154 30.965 1.575 1.00 39.69 120 SER A N 1
ATOM 875 C CA . SER A 1 120 ? -11.912 29.832 1.024 1.00 39.69 120 SER A CA 1
ATOM 876 C C . SER A 1 120 ? -11.536 28.506 1.714 1.00 39.69 120 SER A C 1
ATOM 878 O O . SER A 1 120 ? -10.432 28.007 1.490 1.00 39.69 120 SER A O 1
ATOM 880 N N . PRO A 1 121 ? -12.424 27.880 2.516 1.00 46.56 121 PRO A N 1
ATOM 881 C CA . PRO A 1 121 ? -12.041 26.764 3.391 1.00 46.56 121 PRO A CA 1
ATOM 882 C C . PRO A 1 121 ? -11.807 25.433 2.651 1.00 46.56 121 PRO A C 1
ATOM 884 O O . PRO A 1 121 ? -11.367 24.459 3.254 1.00 46.56 121 PRO A O 1
ATOM 887 N N . LEU A 1 122 ? -12.078 25.378 1.343 1.00 46.81 122 LEU A N 1
ATOM 888 C CA . LEU A 1 122 ? -12.041 24.162 0.519 1.00 46.81 122 LEU A CA 1
ATOM 889 C C . LEU A 1 122 ? -10.637 23.689 0.093 1.00 46.81 122 LEU A C 1
ATOM 891 O O . LEU A 1 122 ? -10.537 22.661 -0.570 1.00 46.81 122 LEU A O 1
ATOM 895 N N . LEU A 1 123 ? -9.563 24.404 0.451 1.00 48.59 123 LEU A N 1
ATOM 896 C CA . LEU A 1 123 ? -8.185 24.087 0.028 1.00 48.59 123 LEU A CA 1
ATOM 897 C C . LEU A 1 123 ? -7.179 23.877 1.178 1.00 48.59 123 LEU A C 1
ATOM 899 O O . LEU A 1 123 ? -5.989 23.754 0.919 1.00 48.59 123 LEU A O 1
ATOM 903 N N . SER A 1 124 ? -7.640 23.802 2.434 1.00 49.59 124 SER A N 1
ATOM 904 C CA . SER A 1 124 ? -6.778 23.637 3.626 1.00 49.59 124 SER A CA 1
ATOM 905 C C . SER A 1 124 ? -7.196 22.458 4.528 1.00 49.59 124 SER A C 1
ATOM 907 O O . SER A 1 124 ? -6.999 22.473 5.743 1.00 49.59 124 SER A O 1
ATOM 909 N N . LEU A 1 125 ? -7.826 21.433 3.937 1.00 48.09 125 LEU A N 1
ATOM 910 C CA . LEU A 1 125 ? -8.313 20.238 4.643 1.00 48.09 125 LEU A CA 1
ATOM 911 C C . LEU A 1 125 ? -7.640 18.942 4.156 1.00 48.09 125 LEU A C 1
ATOM 913 O O . LEU A 1 125 ? -8.283 17.911 3.979 1.00 48.09 125 LEU A O 1
ATOM 917 N N . ILE A 1 126 ? -6.326 19.005 3.945 1.00 58.19 126 ILE A N 1
ATOM 918 C CA . ILE A 1 126 ? -5.447 17.834 3.871 1.00 58.19 126 ILE A CA 1
ATOM 919 C C . ILE A 1 126 ? -4.430 17.998 5.002 1.00 58.19 126 ILE A C 1
ATOM 921 O O . ILE A 1 126 ? -3.915 19.093 5.212 1.00 58.19 126 ILE A O 1
ATOM 925 N N . ALA A 1 127 ? -4.192 16.938 5.771 1.00 64.19 127 ALA A N 1
ATOM 926 C CA . ALA A 1 127 ? -3.218 16.954 6.853 1.00 64.19 127 ALA A CA 1
ATOM 927 C C . ALA A 1 127 ? -1.819 16.605 6.325 1.00 64.19 127 ALA A C 1
ATOM 929 O O . ALA A 1 127 ? -1.653 15.582 5.662 1.00 64.19 127 ALA A O 1
ATOM 930 N N . ASP A 1 128 ? -0.796 17.376 6.704 1.00 79.19 128 ASP A N 1
ATOM 931 C CA . ASP A 1 128 ? 0.613 17.130 6.332 1.00 79.19 128 ASP A CA 1
ATOM 932 C C . ASP A 1 128 ? 1.247 15.919 7.062 1.00 79.19 128 ASP A C 1
ATOM 934 O O . ASP A 1 128 ? 2.466 15.804 7.201 1.00 79.19 128 ASP A O 1
ATOM 938 N N . PHE A 1 129 ? 0.431 15.005 7.592 1.00 86.50 129 PHE A N 1
ATOM 939 C CA . PHE A 1 129 ? 0.871 13.819 8.321 1.00 86.50 129 PHE A CA 1
ATOM 940 C C . PHE A 1 129 ? -0.072 12.636 8.097 1.00 86.50 129 PHE A C 1
ATOM 942 O O . PHE A 1 129 ? -1.290 12.774 8.031 1.00 86.50 129 PHE A O 1
ATOM 949 N N . ALA A 1 130 ? 0.508 11.437 8.078 1.00 90.19 130 ALA A N 1
ATOM 950 C CA . ALA A 1 130 ? -0.222 10.180 7.988 1.00 90.19 130 ALA A CA 1
ATOM 951 C C . ALA A 1 130 ? 0.186 9.215 9.109 1.00 90.19 130 ALA A C 1
ATOM 953 O O . ALA A 1 130 ? 1.335 9.191 9.559 1.00 90.19 130 ALA A O 1
ATOM 954 N N . TYR A 1 131 ? -0.749 8.374 9.549 1.00 92.06 131 TYR A N 1
ATOM 955 C CA . TYR A 1 131 ? -0.520 7.373 10.585 1.00 92.06 131 TYR A CA 1
ATOM 956 C C . TYR A 1 131 ? -0.381 5.974 9.983 1.00 92.06 131 TYR A C 1
ATOM 958 O O . TYR A 1 131 ? -1.357 5.389 9.525 1.00 92.06 131 TYR A O 1
ATOM 966 N N . ARG A 1 132 ? 0.790 5.342 10.149 1.00 89.31 132 ARG A N 1
ATOM 967 C CA . ARG A 1 132 ? 1.067 3.937 9.752 1.00 89.31 132 ARG A CA 1
ATOM 968 C C . ARG A 1 132 ? 0.141 2.878 10.400 1.00 89.31 132 ARG A C 1
ATOM 970 O O . ARG A 1 132 ? 0.225 1.692 10.094 1.00 89.31 132 ARG A O 1
ATOM 977 N N . LYS A 1 133 ? -0.716 3.263 11.355 1.00 89.56 133 LYS A N 1
ATOM 978 C CA . LYS A 1 133 ? -1.723 2.385 11.988 1.00 89.56 133 LYS A CA 1
ATOM 979 C C . LYS A 1 133 ? -3.158 2.641 11.498 1.00 89.56 133 LYS A C 1
ATOM 981 O O . LYS A 1 133 ? -4.023 1.847 11.860 1.00 89.56 133 LYS A O 1
ATOM 986 N N . GLY A 1 134 ? -3.402 3.726 10.764 1.00 92.12 134 GLY A N 1
ATOM 987 C CA . GLY A 1 134 ? -4.721 4.148 10.293 1.00 92.12 134 GLY A CA 1
ATOM 988 C C . GLY A 1 134 ? -4.881 4.007 8.777 1.00 92.12 134 GLY A C 1
ATOM 989 O O . GLY A 1 134 ? -4.187 3.217 8.139 1.00 92.12 134 GLY A O 1
ATOM 990 N N . SER A 1 135 ? -5.822 4.756 8.211 1.00 93.38 135 SER A N 1
ATOM 991 C CA . SER A 1 135 ? -6.151 4.786 6.780 1.00 93.38 135 SER A CA 1
ATOM 992 C C . SER A 1 135 ? -5.464 5.929 6.022 1.00 93.38 135 SER A C 1
ATOM 994 O O . SER A 1 135 ? -5.322 5.849 4.805 1.00 93.38 135 SER A O 1
ATOM 996 N N . SER A 1 136 ? -4.985 6.964 6.716 1.00 93.62 136 SER A N 1
ATOM 997 C CA . SER A 1 136 ? -4.280 8.114 6.130 1.00 93.62 136 SER A CA 1
ATOM 998 C C . SER A 1 136 ? -3.004 7.728 5.373 1.00 93.62 136 SER A C 1
ATOM 1000 O O . SER A 1 136 ? -2.718 8.326 4.339 1.00 93.62 136 SER A O 1
ATOM 1002 N N . SER A 1 137 ? -2.266 6.696 5.806 1.00 92.44 137 SER A N 1
ATOM 1003 C CA . SER A 1 137 ? -1.051 6.253 5.103 1.00 92.44 137 SER A CA 1
ATOM 1004 C C . SER A 1 137 ? -1.354 5.693 3.713 1.00 92.44 137 SER A C 1
ATOM 1006 O O . SER A 1 137 ? -0.790 6.163 2.731 1.00 92.44 137 SER A O 1
ATOM 1008 N N . ILE A 1 138 ? -2.300 4.753 3.610 1.00 93.75 138 ILE A N 1
ATOM 1009 C CA . ILE A 1 138 ? -2.722 4.202 2.314 1.00 93.75 138 ILE A CA 1
ATOM 1010 C C . ILE A 1 138 ? -3.477 5.248 1.477 1.00 93.75 138 ILE A C 1
ATOM 1012 O O . ILE A 1 138 ? -3.325 5.272 0.261 1.00 93.75 138 ILE A O 1
ATOM 1016 N N . SER A 1 139 ? -4.218 6.164 2.112 1.00 94.06 139 SER A N 1
ATOM 1017 C CA . SER A 1 139 ? -4.852 7.299 1.426 1.00 94.06 139 SER A CA 1
ATOM 1018 C C . SER A 1 139 ? -3.822 8.205 0.739 1.00 94.06 139 SER A C 1
ATOM 1020 O O . SER A 1 139 ? -4.030 8.600 -0.404 1.00 94.06 139 SER A O 1
ATOM 1022 N N . SER A 1 140 ? -2.679 8.473 1.384 1.00 92.19 140 SER A N 1
ATOM 1023 C CA . SER A 1 140 ? -1.582 9.258 0.799 1.00 92.19 140 SER A CA 1
ATOM 1024 C C . SER A 1 140 ? -0.945 8.554 -0.408 1.00 92.19 140 SER A C 1
ATOM 102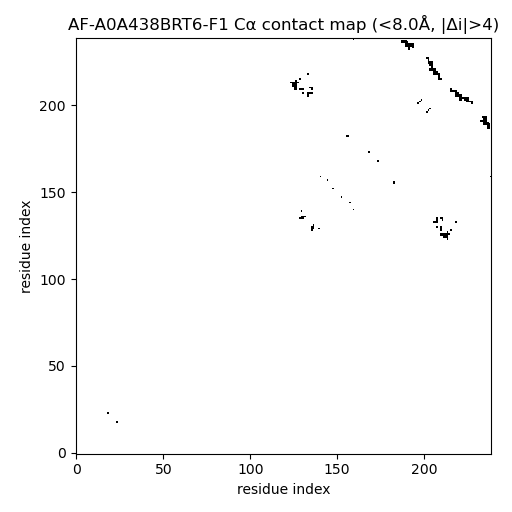6 O O . SER A 1 140 ? -0.870 9.136 -1.491 1.00 92.19 140 SER A O 1
ATOM 1028 N N . THR A 1 141 ? -0.593 7.267 -0.280 1.00 94.06 141 THR A N 1
ATOM 1029 C CA . THR A 1 141 ? -0.052 6.465 -1.396 1.00 94.06 141 THR A CA 1
ATOM 1030 C C . THR A 1 141 ? -1.026 6.403 -2.582 1.00 94.06 141 THR A C 1
ATOM 1032 O O . THR A 1 141 ? -0.621 6.614 -3.726 1.00 94.06 141 THR A O 1
ATOM 1035 N N . LEU A 1 142 ? -2.324 6.183 -2.330 1.00 94.44 142 LEU A N 1
ATOM 1036 C CA . LEU A 1 142 ? -3.360 6.178 -3.372 1.00 94.44 142 LEU A CA 1
ATOM 1037 C C . LEU A 1 142 ? -3.576 7.563 -3.998 1.00 94.44 142 LEU A C 1
ATOM 1039 O O . LEU A 1 142 ? -3.796 7.659 -5.206 1.00 94.44 142 LEU A O 1
ATOM 1043 N N . HIS A 1 143 ? -3.486 8.640 -3.213 1.00 93.50 143 HIS A N 1
ATOM 1044 C CA . HIS A 1 143 ? -3.562 10.006 -3.727 1.00 93.50 143 HIS A CA 1
ATOM 1045 C C . HIS A 1 143 ? -2.409 10.291 -4.698 1.00 93.50 143 HIS A C 1
ATOM 1047 O O . HIS A 1 143 ? -2.672 10.703 -5.831 1.00 93.50 143 HIS A O 1
ATOM 1053 N N . GLY A 1 144 ? -1.168 9.968 -4.310 1.00 93.31 144 GLY A N 1
ATOM 1054 C CA . GLY A 1 144 ? 0.022 10.085 -5.158 1.00 93.31 144 GLY A CA 1
ATOM 1055 C C . GLY A 1 144 ? -0.081 9.271 -6.451 1.00 93.31 144 GLY A C 1
ATOM 1056 O O . GLY A 1 144 ? 0.099 9.820 -7.538 1.00 93.31 144 GLY A O 1
ATOM 1057 N N . ALA A 1 145 ? -0.484 7.999 -6.365 1.00 94.19 145 ALA A N 1
ATOM 1058 C CA . ALA A 1 145 ? -0.742 7.168 -7.544 1.00 94.19 145 ALA A CA 1
ATOM 1059 C C . ALA A 1 145 ? -1.824 7.779 -8.464 1.00 94.19 145 ALA A C 1
ATOM 1061 O O . ALA A 1 145 ? -1.670 7.792 -9.685 1.00 94.19 145 ALA A O 1
ATOM 1062 N N . SER A 1 146 ? -2.884 8.370 -7.896 1.00 95.19 146 SER A N 1
ATOM 1063 C CA . SER A 1 146 ? -3.927 9.060 -8.671 1.00 95.19 146 SER A CA 1
ATOM 1064 C C . SER A 1 146 ? -3.444 10.352 -9.348 1.00 95.19 146 SER A C 1
ATOM 1066 O O . SER A 1 146 ? -4.049 10.787 -10.328 1.00 95.19 146 SER A O 1
ATOM 1068 N N . ILE A 1 147 ? -2.380 10.985 -8.845 1.00 95.31 147 ILE A N 1
ATOM 1069 C CA . ILE A 1 147 ? -1.738 12.133 -9.497 1.00 95.31 147 ILE A CA 1
ATOM 1070 C C . ILE A 1 147 ? -0.874 11.640 -10.660 1.00 95.31 147 ILE A C 1
ATOM 1072 O O . ILE A 1 147 ? -1.031 12.136 -11.772 1.00 95.31 147 ILE A O 1
ATOM 1076 N N . LEU A 1 148 ? -0.040 10.616 -10.448 1.00 94.19 148 LEU A N 1
ATOM 1077 C CA . LEU A 1 148 ? 0.801 10.039 -11.505 1.00 94.19 148 LEU A CA 1
ATOM 1078 C C . LEU A 1 148 ? -0.033 9.553 -12.700 1.00 94.19 148 LEU A C 1
ATOM 1080 O O . LEU A 1 148 ? 0.269 9.926 -13.829 1.00 94.19 148 LEU A O 1
ATOM 1084 N N . LEU A 1 149 ? -1.148 8.852 -12.450 1.00 94.31 149 LEU A N 1
ATOM 1085 C CA . LEU A 1 149 ? -2.127 8.435 -13.471 1.00 94.31 149 LEU A CA 1
ATOM 1086 C C . LEU A 1 149 ? -2.741 9.588 -14.289 1.00 94.31 149 LEU A C 1
ATOM 1088 O O . LEU A 1 149 ? -3.246 9.349 -15.383 1.00 94.31 149 LEU A O 1
ATOM 1092 N N . ARG A 1 150 ? -2.737 10.825 -13.771 1.00 95.69 150 ARG A N 1
ATOM 1093 C CA . ARG A 1 150 ? -3.204 12.026 -14.490 1.00 95.69 150 ARG A CA 1
ATOM 1094 C C . ARG A 1 150 ? -2.079 12.768 -15.211 1.00 95.69 150 ARG A C 1
ATOM 1096 O O . ARG A 1 150 ? -2.366 13.496 -16.155 1.00 95.69 150 ARG A O 1
ATOM 1103 N N . LEU A 1 151 ? -0.833 12.618 -14.759 1.00 96.19 151 LEU A N 1
ATOM 1104 C CA . LEU A 1 151 ? 0.341 13.263 -15.352 1.00 96.19 151 LEU A CA 1
ATOM 1105 C C . LEU A 1 151 ? 0.896 12.473 -16.543 1.00 96.19 151 LEU A C 1
ATOM 1107 O O . LEU A 1 151 ? 1.298 13.078 -17.533 1.00 96.19 151 LEU A O 1
ATOM 1111 N N . SER A 1 152 ? 0.915 11.138 -16.466 1.00 93.62 152 SER A N 1
ATOM 1112 C CA . SER A 1 152 ? 1.257 10.272 -17.597 1.00 93.62 152 SER A CA 1
ATOM 1113 C C . SER A 1 152 ? 0.695 8.857 -17.436 1.00 93.62 152 SER A C 1
ATOM 1115 O O . SER A 1 152 ? 0.597 8.328 -16.330 1.00 93.62 152 SER A O 1
ATOM 1117 N N . SER A 1 153 ? 0.391 8.218 -18.565 1.00 89.62 153 SER A N 1
ATOM 1118 C CA . SER A 1 153 ? 0.106 6.783 -18.684 1.00 89.62 153 SER A CA 1
ATOM 1119 C C . SER A 1 153 ? 1.323 5.954 -19.128 1.00 89.62 153 SER A C 1
ATOM 1121 O O . SER A 1 153 ? 1.197 4.751 -19.327 1.00 89.62 153 SER A O 1
ATOM 1123 N N . SER A 1 154 ? 2.494 6.577 -19.312 1.00 93.50 154 SER A N 1
ATOM 1124 C CA . SER A 1 154 ? 3.702 5.959 -19.886 1.00 93.50 154 SER A CA 1
ATOM 1125 C C . SER A 1 154 ? 4.706 5.433 -18.847 1.00 93.50 154 SER A C 1
ATOM 1127 O O . SER A 1 154 ? 5.907 5.407 -19.122 1.00 93.50 154 SER A O 1
ATOM 1129 N N . TRP A 1 155 ? 4.253 5.096 -17.639 1.00 93.25 155 TRP A N 1
ATOM 1130 C CA . TRP A 1 155 ? 5.081 4.486 -16.595 1.00 93.25 155 TRP A CA 1
ATOM 1131 C C . TRP A 1 155 ? 4.699 3.014 -16.427 1.00 93.25 155 TRP A C 1
ATOM 1133 O O . TRP A 1 155 ? 3.520 2.674 -16.457 1.00 93.25 155 TRP A O 1
ATOM 1143 N N . ASP A 1 156 ? 5.698 2.150 -16.251 1.00 93.00 156 ASP A N 1
ATOM 1144 C CA . ASP A 1 156 ? 5.493 0.697 -16.177 1.00 93.00 156 ASP A CA 1
ATOM 1145 C C . ASP A 1 156 ? 5.251 0.193 -14.743 1.00 93.00 156 ASP A C 1
ATOM 1147 O O . ASP A 1 156 ? 4.442 -0.705 -14.531 1.00 93.00 156 ASP A O 1
ATOM 1151 N N . TRP A 1 157 ? 5.908 0.794 -13.742 1.00 94.31 157 TRP A N 1
ATOM 1152 C CA . TRP A 1 157 ? 5.792 0.394 -12.334 1.00 94.31 157 TRP A CA 1
ATOM 1153 C C . TRP A 1 157 ? 5.646 1.597 -11.395 1.00 94.31 157 TRP A C 1
ATOM 1155 O O . TRP A 1 157 ? 6.256 2.646 -11.603 1.00 94.31 157 TRP A O 1
ATOM 1165 N N . PHE A 1 158 ? 4.874 1.415 -10.321 1.00 94.25 158 PHE A N 1
ATOM 1166 C CA . PHE A 1 158 ? 4.754 2.358 -9.208 1.00 94.25 158 PHE A CA 1
ATOM 1167 C C . PHE A 1 158 ? 5.495 1.807 -7.984 1.00 94.25 158 PHE A C 1
ATOM 1169 O O . PHE A 1 158 ? 5.243 0.677 -7.569 1.00 94.25 158 PHE A O 1
ATOM 1176 N N . ILE A 1 159 ? 6.384 2.609 -7.392 1.00 94.00 159 ILE A N 1
ATOM 1177 C CA . ILE A 1 159 ? 7.178 2.233 -6.215 1.00 94.00 159 ILE A CA 1
ATOM 1178 C C . ILE A 1 159 ? 6.855 3.212 -5.078 1.00 94.00 159 ILE A C 1
ATOM 1180 O O . ILE A 1 159 ? 7.109 4.410 -5.190 1.00 94.00 159 ILE A O 1
ATOM 1184 N N . ASN A 1 160 ? 6.286 2.698 -3.985 1.00 93.94 160 ASN A N 1
ATOM 1185 C CA . ASN A 1 160 ? 6.056 3.453 -2.751 1.00 93.94 160 ASN A CA 1
ATOM 1186 C C . ASN A 1 160 ? 7.368 3.518 -1.951 1.00 93.94 160 ASN A C 1
ATOM 1188 O O . ASN A 1 160 ? 7.968 2.475 -1.705 1.00 93.94 160 ASN A O 1
ATOM 1192 N N . LEU A 1 161 ? 7.803 4.714 -1.546 1.00 92.94 161 LEU A N 1
ATOM 1193 C CA . LEU A 1 161 ? 9.011 4.925 -0.738 1.00 92.94 161 LEU A CA 1
ATOM 1194 C C . LEU A 1 161 ? 8.741 5.941 0.376 1.00 92.94 161 LEU A C 1
ATOM 1196 O O . LEU A 1 161 ? 8.012 6.916 0.188 1.00 92.94 161 LEU A O 1
ATOM 1200 N N . SER A 1 162 ? 9.363 5.727 1.531 1.00 90.94 162 SER A N 1
ATOM 1201 C CA . SER A 1 162 ? 9.387 6.643 2.669 1.00 90.94 162 SER A CA 1
ATOM 1202 C C . SER A 1 162 ? 10.721 7.390 2.762 1.00 90.94 162 SER A C 1
ATOM 1204 O O . SER A 1 162 ? 11.736 6.965 2.215 1.00 90.94 162 SER A O 1
ATOM 1206 N N . ALA A 1 163 ? 10.758 8.478 3.535 1.00 92.69 163 ALA A N 1
ATOM 1207 C CA . ALA A 1 163 ? 11.986 9.241 3.790 1.00 92.69 163 ALA A CA 1
ATOM 1208 C C . ALA A 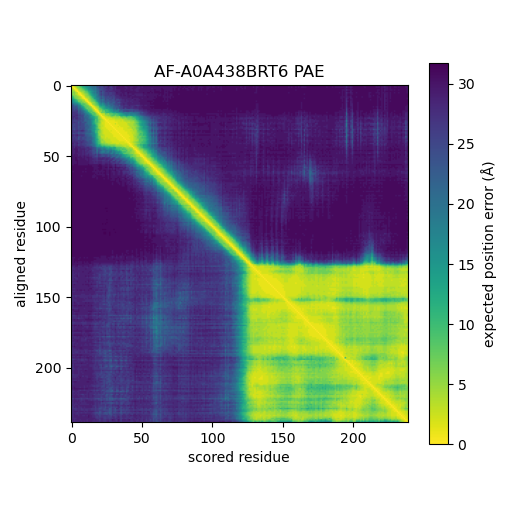1 163 ? 13.057 8.484 4.615 1.00 92.69 163 ALA A C 1
ATOM 1210 O O . ALA A 1 163 ? 14.118 9.042 4.888 1.00 92.69 163 ALA A O 1
ATOM 1211 N N . SER A 1 164 ? 12.778 7.247 5.042 1.00 94.31 164 SER A N 1
ATOM 1212 C CA . SER A 1 164 ? 13.729 6.349 5.714 1.00 94.31 164 SER A CA 1
ATOM 1213 C C . SER A 1 164 ? 14.285 5.238 4.815 1.00 94.31 164 SER A C 1
ATOM 1215 O O . SER A 1 164 ? 15.179 4.517 5.256 1.00 94.31 164 SER A O 1
ATOM 1217 N N . ASP A 1 165 ? 13.782 5.088 3.588 1.00 94.94 165 ASP A N 1
ATOM 1218 C CA . ASP A 1 165 ? 14.231 4.041 2.667 1.00 94.94 165 ASP A CA 1
ATOM 1219 C C . ASP A 1 165 ? 15.445 4.505 1.850 1.00 94.94 165 ASP A C 1
ATOM 1221 O O . ASP A 1 165 ? 15.574 5.682 1.510 1.00 94.94 165 ASP A O 1
ATOM 1225 N N . TYR A 1 166 ? 16.352 3.577 1.535 1.00 95.81 166 TYR A N 1
ATOM 1226 C CA . TYR A 1 166 ? 17.614 3.880 0.857 1.00 95.81 166 TYR A CA 1
ATOM 1227 C C . TYR A 1 166 ? 17.918 2.842 -0.238 1.00 95.81 166 TYR A C 1
ATOM 1229 O O . TYR A 1 166 ? 17.804 1.641 0.027 1.00 95.81 166 TYR A O 1
ATOM 1237 N N . PRO A 1 167 ? 18.311 3.256 -1.458 1.00 95.88 167 PRO A N 1
ATOM 1238 C CA . PRO A 1 167 ? 18.614 2.325 -2.541 1.00 95.88 167 PRO A CA 1
ATOM 1239 C C . PRO A 1 167 ? 19.913 1.553 -2.267 1.00 95.88 167 PRO A C 1
ATOM 1241 O O . PRO A 1 167 ? 20.972 2.139 -2.064 1.00 95.88 167 PRO A O 1
ATOM 1244 N N . LEU A 1 168 ? 19.834 0.219 -2.300 1.00 96.00 168 LEU A N 1
ATOM 1245 C CA . LEU A 1 168 ? 20.990 -0.686 -2.166 1.00 96.00 168 LEU A CA 1
ATOM 1246 C C . LEU A 1 168 ? 21.578 -1.130 -3.521 1.00 96.00 168 LEU A C 1
ATOM 1248 O O . LEU A 1 168 ? 22.533 -1.901 -3.559 1.00 96.00 168 LEU A O 1
ATOM 1252 N N . VAL A 1 169 ? 20.977 -0.679 -4.623 1.00 96.19 169 VAL A N 1
ATOM 1253 C CA . VAL A 1 169 ? 21.272 -1.043 -6.018 1.00 96.19 169 VAL A CA 1
ATOM 1254 C C . VAL A 1 169 ? 21.252 0.249 -6.842 1.00 96.19 169 VAL A C 1
ATOM 1256 O O . VAL A 1 169 ? 20.515 1.175 -6.492 1.00 96.19 169 VAL A O 1
ATOM 1259 N N . THR A 1 170 ? 22.061 0.351 -7.902 1.00 97.38 170 THR A N 1
ATOM 1260 C CA . THR A 1 170 ? 22.083 1.565 -8.738 1.00 97.38 170 THR A CA 1
ATOM 1261 C C . THR A 1 170 ? 20.803 1.703 -9.570 1.00 97.38 170 THR A C 1
ATOM 1263 O O . THR A 1 170 ? 20.054 0.741 -9.760 1.00 97.38 170 THR A O 1
ATOM 1266 N N . GLN A 1 171 ? 20.539 2.908 -10.084 1.00 96.31 171 GLN A N 1
ATOM 1267 C CA . GLN A 1 171 ? 19.398 3.140 -10.972 1.00 96.31 171 GLN A CA 1
ATOM 1268 C C . GLN A 1 171 ? 19.507 2.309 -12.260 1.00 96.31 171 GLN A C 1
ATOM 1270 O O . GLN A 1 171 ? 18.515 1.715 -12.681 1.00 96.31 171 GLN A O 1
ATOM 1275 N N . ASP A 1 172 ? 20.701 2.233 -12.850 1.00 97.69 172 ASP A N 1
ATOM 1276 C CA . ASP A 1 172 ? 20.935 1.504 -14.097 1.00 97.69 172 ASP A CA 1
ATOM 1277 C C . ASP A 1 172 ? 20.794 -0.011 -13.900 1.00 97.69 172 ASP A C 1
ATOM 1279 O O . ASP A 1 172 ? 20.117 -0.661 -14.693 1.00 97.69 172 ASP A O 1
ATOM 1283 N N . ASP A 1 173 ? 21.331 -0.567 -12.806 1.00 97.50 173 ASP A N 1
ATOM 1284 C CA . ASP A 1 173 ? 21.162 -1.987 -12.460 1.00 97.50 173 ASP A CA 1
ATOM 1285 C C . ASP A 1 173 ? 19.683 -2.343 -12.240 1.00 97.50 173 ASP A C 1
ATOM 1287 O O . ASP A 1 173 ? 19.201 -3.364 -12.733 1.00 97.50 173 ASP A O 1
ATOM 1291 N N . LEU A 1 174 ? 18.934 -1.492 -11.524 1.00 95.88 174 LEU A N 1
ATOM 1292 C CA . LEU A 1 174 ? 17.509 -1.703 -11.266 1.00 95.88 174 LEU A CA 1
ATOM 1293 C C . LEU A 1 174 ? 16.688 -1.665 -12.565 1.00 95.88 174 LEU A C 1
ATOM 1295 O O . LEU A 1 174 ? 15.850 -2.541 -12.785 1.00 95.88 174 LEU A O 1
ATOM 1299 N N . LEU A 1 175 ? 16.940 -0.685 -13.438 1.00 95.19 175 LEU A N 1
ATOM 1300 C CA . LEU A 1 175 ? 16.279 -0.583 -14.743 1.00 95.19 175 LEU A CA 1
ATOM 1301 C C . LEU A 1 175 ? 16.674 -1.737 -15.674 1.00 95.19 175 LEU A C 1
ATOM 1303 O O . LEU A 1 175 ? 15.819 -2.265 -16.383 1.00 95.19 175 LEU A O 1
ATOM 1307 N N . HIS A 1 176 ? 17.936 -2.172 -15.642 1.00 96.06 176 HIS A N 1
ATOM 1308 C CA . HIS A 1 176 ? 18.419 -3.326 -16.395 1.00 96.06 176 HIS A CA 1
ATOM 1309 C C . HIS A 1 176 ? 17.699 -4.608 -15.961 1.00 96.06 176 HIS A C 1
ATOM 1311 O O . HIS A 1 176 ? 17.134 -5.297 -16.808 1.00 96.06 176 HIS A O 1
ATOM 1317 N N . ILE A 1 177 ? 17.626 -4.887 -14.655 1.00 95.50 177 ILE A N 1
ATOM 1318 C CA . ILE A 1 177 ? 16.898 -6.041 -14.105 1.00 95.50 177 ILE A CA 1
ATOM 1319 C C . ILE A 1 177 ? 15.412 -5.984 -14.489 1.00 95.50 177 ILE A C 1
ATOM 1321 O O . ILE A 1 177 ? 14.886 -6.958 -15.028 1.00 95.50 177 ILE A O 1
ATOM 1325 N N . LEU A 1 178 ? 14.742 -4.844 -14.278 1.00 94.88 178 LEU A N 1
ATOM 1326 C CA . LEU A 1 178 ? 13.325 -4.673 -14.619 1.00 94.88 178 LEU A CA 1
ATOM 1327 C C . LEU A 1 178 ? 13.055 -4.777 -16.129 1.00 94.88 178 LEU A C 1
ATOM 1329 O O . LEU A 1 178 ? 11.972 -5.204 -16.515 1.00 94.88 178 LEU A O 1
ATOM 1333 N N . SER A 1 179 ? 14.027 -4.485 -16.999 1.00 95.38 179 SER A N 1
ATOM 1334 C CA . SER A 1 179 ? 13.856 -4.638 -18.453 1.00 95.38 179 SER A CA 1
ATOM 1335 C C . SER A 1 179 ? 13.625 -6.089 -18.911 1.00 95.38 179 SER A C 1
ATOM 1337 O O . SER A 1 179 ? 13.027 -6.303 -19.966 1.00 95.38 179 SER A O 1
ATOM 1339 N N . PHE A 1 180 ? 14.028 -7.082 -18.106 1.00 96.62 180 PHE A N 1
ATOM 1340 C CA . PHE A 1 180 ? 13.761 -8.507 -18.342 1.00 96.62 180 PHE A CA 1
ATOM 1341 C C . PHE A 1 180 ? 12.470 -9.010 -17.669 1.00 96.62 180 PHE A C 1
ATOM 1343 O O . PHE A 1 180 ? 12.083 -10.164 -17.861 1.00 96.62 180 PHE A O 1
ATOM 1350 N N . VAL A 1 181 ? 11.807 -8.173 -16.867 1.00 96.50 181 VAL A N 1
ATOM 1351 C CA . VAL A 1 181 ? 10.594 -8.519 -16.117 1.00 96.50 181 VAL A CA 1
ATOM 1352 C C . VAL A 1 181 ? 9.345 -8.194 -16.952 1.00 96.50 181 VAL A C 1
ATOM 1354 O O . VAL A 1 181 ? 9.219 -7.076 -17.456 1.00 96.50 181 VAL A O 1
ATOM 1357 N N . PRO A 1 182 ? 8.373 -9.119 -17.071 1.00 96.25 182 PRO A N 1
ATOM 1358 C CA . PRO A 1 182 ? 7.063 -8.815 -17.641 1.00 96.25 182 PRO A CA 1
ATOM 1359 C C . PRO A 1 182 ? 6.345 -7.687 -16.875 1.00 96.25 182 PRO A C 1
AT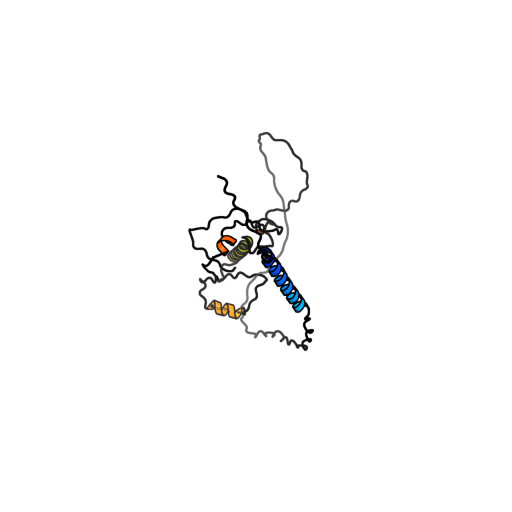OM 1361 O O . PRO A 1 182 ? 6.174 -7.742 -15.656 1.00 96.25 182 PRO A O 1
ATOM 1364 N N . ARG A 1 183 ? 5.936 -6.640 -17.604 1.00 94.44 183 ARG A N 1
ATOM 1365 C CA . ARG A 1 183 ? 5.378 -5.379 -17.063 1.00 94.44 183 ARG A CA 1
ATOM 1366 C C . ARG A 1 183 ? 4.021 -5.543 -16.365 1.00 94.44 183 ARG A C 1
ATOM 1368 O O . ARG A 1 183 ? 3.592 -4.660 -15.638 1.00 94.44 183 ARG A O 1
ATOM 1375 N N . ASP A 1 184 ? 3.352 -6.671 -16.572 1.00 95.06 184 ASP A N 1
ATOM 1376 C CA . ASP A 1 184 ? 2.090 -7.060 -15.943 1.00 95.06 184 ASP A CA 1
ATOM 1377 C C . ASP A 1 184 ? 2.257 -7.638 -14.519 1.00 95.06 184 ASP A C 1
ATOM 1379 O O . ASP A 1 184 ? 1.270 -7.836 -13.802 1.00 95.06 184 ASP A O 1
ATOM 1383 N N . LEU A 1 185 ? 3.494 -7.868 -14.062 1.00 95.62 185 LEU A N 1
ATOM 1384 C CA . LEU A 1 185 ? 3.781 -8.387 -12.723 1.00 95.62 185 LEU A CA 1
ATOM 1385 C C . LEU A 1 185 ? 3.783 -7.304 -11.635 1.00 95.62 185 LEU A C 1
ATOM 1387 O O . LEU A 1 185 ? 4.311 -6.206 -11.798 1.00 95.62 185 LEU A O 1
ATOM 1391 N N . ASN A 1 186 ? 3.240 -7.667 -10.470 1.00 94.62 186 ASN A N 1
ATOM 1392 C CA . ASN A 1 186 ? 3.164 -6.821 -9.280 1.00 94.62 186 ASN A CA 1
ATOM 1393 C C . ASN A 1 186 ? 3.982 -7.432 -8.131 1.00 94.62 186 ASN A C 1
ATOM 1395 O O . ASN A 1 186 ? 3.719 -8.555 -7.697 1.00 94.62 186 ASN A O 1
ATOM 1399 N N . PHE A 1 187 ? 4.950 -6.681 -7.602 1.00 94.19 187 PHE A N 1
ATOM 1400 C CA . PHE A 1 187 ? 5.843 -7.133 -6.532 1.00 94.19 187 PHE A CA 1
ATOM 1401 C C . PHE A 1 187 ? 5.296 -6.765 -5.145 1.00 94.19 187 PHE A C 1
ATOM 1403 O O . PHE A 1 187 ? 5.558 -5.682 -4.632 1.00 94.19 187 PHE A O 1
ATOM 1410 N N . VAL A 1 188 ? 4.536 -7.674 -4.523 1.00 94.12 188 VAL A N 1
ATOM 1411 C CA . VAL A 1 188 ? 3.928 -7.453 -3.196 1.00 94.12 188 VAL A CA 1
ATOM 1412 C C . VAL A 1 188 ? 4.289 -8.587 -2.235 1.00 94.12 188 VAL A C 1
ATOM 1414 O O . VAL A 1 188 ? 3.835 -9.720 -2.402 1.00 94.12 188 VAL A O 1
ATOM 1417 N N . ASN A 1 189 ? 5.064 -8.285 -1.189 1.00 94.25 189 ASN A N 1
ATOM 1418 C CA . ASN A 1 189 ? 5.369 -9.232 -0.113 1.00 94.25 189 ASN A CA 1
ATOM 1419 C C . ASN A 1 189 ? 4.131 -9.446 0.778 1.00 94.25 189 ASN A C 1
ATOM 1421 O O . ASN A 1 189 ? 3.661 -8.507 1.423 1.00 94.25 189 ASN A O 1
ATOM 1425 N N . HIS A 1 190 ? 3.594 -10.668 0.820 1.00 94.00 190 HIS A N 1
ATOM 1426 C CA . HIS A 1 190 ? 2.352 -10.984 1.528 1.00 94.00 190 HIS A CA 1
ATOM 1427 C C . HIS A 1 190 ? 2.317 -12.424 2.064 1.00 94.00 190 HIS A C 1
ATOM 1429 O O . HIS A 1 190 ? 2.967 -13.328 1.547 1.00 94.00 190 HIS A O 1
ATOM 1435 N N . THR A 1 191 ? 1.503 -12.657 3.095 1.00 92.56 191 THR A N 1
ATOM 1436 C CA . THR A 1 191 ? 1.184 -13.993 3.616 1.00 92.56 191 THR A CA 1
ATOM 1437 C C . THR A 1 191 ? -0.283 -14.096 4.031 1.00 92.56 191 THR A C 1
ATOM 1439 O O . THR A 1 191 ? -0.879 -13.134 4.516 1.00 92.56 191 THR A O 1
ATOM 1442 N N . SER A 1 192 ? -0.875 -15.278 3.862 1.00 90.56 192 SER A N 1
ATOM 1443 C CA . SER A 1 192 ? -2.212 -15.618 4.368 1.00 90.56 192 SER A CA 1
ATOM 1444 C C . SER A 1 192 ? -2.221 -15.911 5.875 1.00 90.56 192 SER A C 1
ATOM 1446 O O . SER A 1 192 ? -3.291 -16.007 6.479 1.00 90.56 192 SER A O 1
ATOM 1448 N N . TYR A 1 193 ? -1.053 -16.036 6.521 1.00 88.94 193 TYR A N 1
ATOM 1449 C CA . TYR A 1 193 ? -0.971 -16.289 7.957 1.00 88.94 193 TYR A CA 1
ATOM 1450 C C . TYR A 1 193 ? -1.144 -14.999 8.773 1.00 88.94 193 TYR A C 1
ATOM 1452 O O . TYR A 1 193 ? -0.199 -14.263 9.063 1.00 88.94 193 TYR A O 1
ATOM 1460 N N . ILE A 1 194 ? -2.390 -14.728 9.160 1.00 88.88 194 ILE A N 1
ATOM 1461 C CA . ILE A 1 194 ? -2.761 -13.540 9.942 1.00 88.88 194 ILE A CA 1
ATOM 1462 C C . ILE A 1 194 ? -2.466 -13.745 11.439 1.00 88.88 194 ILE A C 1
ATOM 1464 O O . ILE A 1 194 ? -1.930 -12.850 12.103 1.00 88.88 194 ILE A O 1
ATOM 1468 N N . GLY A 1 195 ? -2.822 -14.916 11.981 1.00 88.81 195 GLY A N 1
ATOM 1469 C CA . GLY A 1 195 ? -2.639 -15.269 13.390 1.00 88.81 195 GLY A CA 1
ATOM 1470 C C . GLY A 1 195 ? -3.145 -14.189 14.358 1.00 88.81 195 GLY A C 1
ATOM 1471 O O . GLY A 1 195 ? -4.225 -13.620 14.196 1.00 88.81 195 GLY A O 1
ATOM 1472 N N . TRP A 1 196 ? -2.324 -13.847 15.355 1.00 85.69 196 TRP A N 1
ATOM 1473 C CA . TRP A 1 196 ? -2.660 -12.848 16.380 1.00 85.69 196 TRP A CA 1
ATOM 1474 C C . TRP A 1 196 ? -2.970 -11.445 15.828 1.00 85.69 196 TRP A C 1
ATOM 1476 O O . TRP A 1 196 ? -3.617 -10.656 16.524 1.00 85.69 196 TRP A O 1
ATOM 1486 N N . LYS A 1 197 ? -2.539 -11.107 14.598 1.00 88.31 197 LYS A N 1
ATOM 1487 C CA . LYS A 1 197 ? -2.828 -9.796 13.994 1.00 88.31 197 LYS A CA 1
ATOM 1488 C C . LYS A 1 197 ? -4.335 -9.590 13.818 1.00 88.31 197 LYS A C 1
ATOM 1490 O O . LYS A 1 197 ? -4.800 -8.462 13.916 1.00 88.31 197 LYS A O 1
ATOM 1495 N N . GLU A 1 198 ? -5.114 -10.651 13.619 1.00 86.12 198 GLU A N 1
ATOM 1496 C CA . GLU A 1 198 ? -6.543 -10.577 13.300 1.00 86.12 198 GLU A CA 1
ATOM 1497 C C . GLU A 1 198 ? -7.342 -9.789 14.357 1.00 86.12 198 GLU A C 1
ATOM 1499 O O . GLU A 1 198 ? -8.010 -8.794 14.052 1.00 86.12 198 GLU A O 1
ATOM 1504 N N . SER A 1 199 ? -7.193 -10.173 15.627 1.00 86.94 199 SER A N 1
ATOM 1505 C CA . SER A 1 199 ? -7.892 -9.567 16.765 1.00 86.94 199 SER A CA 1
ATOM 1506 C C . SER A 1 199 ? -7.365 -8.177 17.151 1.00 86.94 199 SER A C 1
ATOM 1508 O O . SER A 1 199 ? -8.082 -7.421 17.814 1.00 86.94 199 SER A O 1
ATOM 1510 N N . ARG A 1 200 ? -6.136 -7.834 16.729 1.00 87.38 200 ARG A N 1
ATOM 1511 C CA . ARG A 1 200 ? -5.440 -6.566 17.027 1.00 87.38 200 ARG A CA 1
ATOM 1512 C C . ARG A 1 200 ? -5.393 -5.561 15.867 1.00 87.38 200 ARG A C 1
ATOM 1514 O O . ARG A 1 200 ? -5.016 -4.416 16.10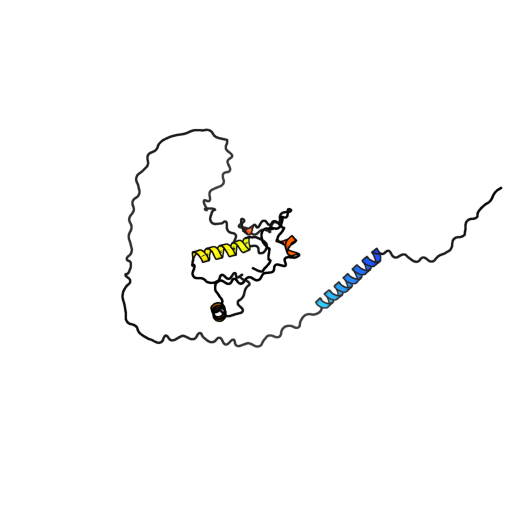2 1.00 87.38 200 ARG A O 1
ATOM 1521 N N . LYS A 1 201 ? -5.727 -5.960 14.634 1.00 88.50 201 LYS A N 1
ATOM 1522 C CA . LYS A 1 201 ? -5.613 -5.122 13.422 1.00 88.50 201 LYS A CA 1
ATOM 1523 C C . LYS A 1 201 ? -6.826 -5.161 12.499 1.00 88.50 201 LYS A C 1
ATOM 1525 O O . LYS A 1 201 ? -7.145 -4.134 11.918 1.00 88.50 201 LYS A O 1
ATOM 1530 N N . LEU A 1 202 ? -7.499 -6.304 12.358 1.00 91.00 202 LEU A N 1
ATOM 1531 C CA . LEU A 1 202 ? -8.612 -6.439 11.409 1.00 91.00 202 LEU A CA 1
ATOM 1532 C C . LEU A 1 202 ? -9.963 -6.155 12.071 1.00 91.00 202 LEU A C 1
ATOM 1534 O O . LEU A 1 202 ? -10.780 -5.428 11.507 1.00 91.00 202 LEU A O 1
ATOM 1538 N N . LYS A 1 203 ? -10.174 -6.704 13.273 1.00 92.56 203 LYS A N 1
ATOM 1539 C CA . LYS A 1 203 ? -11.417 -6.572 14.051 1.00 92.56 203 LYS A CA 1
ATOM 1540 C C . LYS A 1 203 ? -11.631 -5.219 14.763 1.00 92.56 203 LYS A C 1
ATOM 1542 O O . LYS A 1 203 ? -12.796 -4.854 14.921 1.00 92.56 203 LYS A O 1
ATOM 1547 N N . PRO A 1 204 ? -10.610 -4.457 15.211 1.00 93.94 204 PRO A N 1
ATOM 1548 C CA . PRO A 1 204 ? -10.828 -3.107 15.740 1.00 93.94 204 PRO A CA 1
ATOM 1549 C C . PRO A 1 204 ? -11.433 -2.157 14.700 1.00 93.94 204 PRO A C 1
ATOM 1551 O O . PRO A 1 204 ? -11.151 -2.275 13.508 1.00 93.94 204 PRO A O 1
ATOM 1554 N N . ILE A 1 205 ? -12.228 -1.195 15.166 1.00 94.50 205 ILE A N 1
ATOM 1555 C CA . ILE A 1 205 ? -12.664 -0.038 14.378 1.00 94.50 205 ILE A CA 1
ATOM 1556 C C . ILE A 1 205 ? -11.779 1.144 14.790 1.00 94.50 205 ILE A C 1
ATOM 1558 O O . ILE A 1 205 ? -11.560 1.367 15.982 1.00 94.50 205 ILE A O 1
ATOM 1562 N N . ILE A 1 206 ? -11.239 1.859 13.804 1.00 93.44 206 ILE A N 1
ATOM 1563 C CA . ILE A 1 206 ? -10.242 2.920 13.979 1.00 93.44 206 ILE A CA 1
ATOM 1564 C C . ILE A 1 206 ? -10.793 4.207 13.367 1.00 93.44 206 ILE A C 1
ATOM 1566 O O . ILE A 1 206 ? -11.282 4.181 12.239 1.00 93.44 206 ILE A O 1
ATOM 1570 N N . VAL A 1 207 ? -10.685 5.320 14.093 1.00 93.75 207 VAL A N 1
ATOM 1571 C CA . VAL A 1 207 ? -10.928 6.668 13.570 1.00 93.75 207 VAL A CA 1
ATOM 1572 C C . VAL A 1 207 ? -9.573 7.348 13.405 1.00 93.75 207 VAL A C 1
ATOM 1574 O O . VAL A 1 207 ? -8.823 7.504 14.371 1.00 93.75 207 VAL A O 1
ATOM 1577 N N . ASP A 1 208 ? -9.245 7.701 12.165 1.00 94.25 208 ASP A N 1
ATOM 1578 C CA . ASP A 1 208 ? -7.968 8.304 11.792 1.00 94.25 208 ASP A CA 1
ATOM 1579 C C . ASP A 1 208 ? -8.115 9.832 11.653 1.00 94.25 208 ASP A C 1
ATOM 1581 O O . ASP A 1 208 ? -8.718 10.288 10.675 1.00 94.25 208 ASP A O 1
ATOM 1585 N N . PRO A 1 209 ? -7.581 10.636 12.594 1.00 92.50 209 PRO A N 1
ATOM 1586 C CA . PRO A 1 209 ? -7.681 12.092 12.525 1.00 92.50 209 PRO A CA 1
ATOM 1587 C C . PRO A 1 209 ? -6.900 12.706 11.356 1.00 92.50 209 PRO A C 1
ATOM 1589 O O . PRO A 1 209 ? -7.237 13.808 10.934 1.00 92.50 209 PRO A O 1
ATOM 1592 N N . GLY A 1 210 ? -5.924 12.002 10.769 1.00 90.50 210 GLY A N 1
ATOM 1593 C CA . GLY A 1 210 ? -5.161 12.477 9.607 1.00 90.50 210 GLY A CA 1
ATOM 1594 C C . GLY A 1 210 ? -5.981 12.562 8.313 1.00 90.50 210 GLY A C 1
ATOM 1595 O O . GLY A 1 210 ? -5.468 13.004 7.293 1.00 90.50 210 GLY A O 1
ATOM 1596 N N . LEU A 1 211 ? -7.252 12.144 8.338 1.00 89.62 211 LEU A N 1
ATOM 1597 C CA . LEU A 1 211 ? -8.196 12.330 7.233 1.00 89.62 211 LEU A CA 1
ATOM 1598 C C . LEU A 1 211 ? -9.092 13.574 7.372 1.00 89.62 211 LEU A C 1
ATOM 1600 O O . LEU A 1 211 ? -9.807 13.885 6.423 1.00 89.62 211 LEU A O 1
ATOM 1604 N N . TYR A 1 212 ? -9.117 14.252 8.529 1.00 87.56 212 TYR A N 1
ATOM 1605 C CA . TYR A 1 212 ? -10.060 15.360 8.768 1.00 87.56 212 TYR A CA 1
ATOM 1606 C C . TYR A 1 212 ? -9.599 16.456 9.750 1.00 87.56 212 TYR A C 1
ATOM 1608 O O . TYR A 1 212 ? -10.298 17.458 9.890 1.00 87.56 212 TYR A O 1
ATOM 1616 N N . LEU A 1 213 ? -8.450 16.312 10.423 1.00 89.12 213 LEU A N 1
ATOM 1617 C CA . LEU A 1 213 ? -7.863 17.338 11.292 1.00 89.12 213 LEU A CA 1
ATOM 1618 C C . LEU A 1 213 ? -6.507 17.804 10.757 1.00 89.12 213 LEU A C 1
ATOM 1620 O O . LEU A 1 213 ? -5.586 17.008 10.609 1.00 89.12 213 LEU A O 1
ATOM 1624 N N . THR A 1 214 ? -6.339 19.117 10.599 1.00 87.44 214 THR A N 1
ATOM 1625 C CA . THR A 1 214 ? -5.046 19.754 10.282 1.00 87.44 214 THR A CA 1
ATOM 1626 C C . THR A 1 214 ? -4.026 19.638 11.431 1.00 87.44 214 THR A C 1
ATOM 1628 O O . THR A 1 214 ? -2.843 19.898 11.239 1.00 87.44 214 THR A O 1
ATOM 1631 N N . GLN A 1 215 ? -4.456 19.255 12.642 1.00 88.25 215 GLN A N 1
ATOM 1632 C CA . GLN A 1 215 ? -3.593 19.102 13.819 1.00 88.25 215 GLN A CA 1
ATOM 1633 C C . GLN A 1 215 ? -3.421 17.635 14.226 1.00 88.25 215 GLN A C 1
ATOM 1635 O O . GLN A 1 215 ? -4.388 16.880 14.362 1.00 88.25 215 GLN A O 1
ATOM 1640 N N . LYS A 1 216 ? -2.167 17.248 14.473 1.00 88.62 216 LYS A N 1
ATOM 1641 C CA . LYS A 1 216 ? -1.779 15.882 14.831 1.00 88.62 216 LYS A CA 1
ATOM 1642 C C . LYS A 1 216 ? -2.214 15.535 16.255 1.00 88.62 216 LYS A C 1
ATOM 1644 O O . LYS A 1 216 ? -1.690 16.070 17.226 1.00 88.62 216 LYS A O 1
ATOM 1649 N N . THR A 1 217 ? -3.146 14.596 16.358 1.00 91.19 217 THR A N 1
ATOM 1650 C CA . THR A 1 217 ? -3.719 14.075 17.611 1.00 91.19 217 THR A CA 1
ATOM 1651 C C . THR A 1 217 ? -3.402 12.577 17.766 1.00 91.19 217 THR A C 1
ATOM 1653 O O . THR A 1 217 ? -2.585 12.034 17.015 1.00 91.19 217 THR A O 1
ATOM 1656 N N . GLU A 1 218 ? -3.986 11.884 18.747 1.00 91.50 218 GLU A N 1
ATOM 1657 C CA . GLU A 1 218 ? -3.879 10.421 18.837 1.00 91.50 218 GLU A CA 1
ATOM 1658 C C . GLU A 1 218 ? -4.945 9.709 17.990 1.00 91.50 218 GLU A C 1
ATOM 1660 O O . GLU A 1 218 ? -6.014 10.244 17.712 1.00 91.50 218 GLU A O 1
ATOM 1665 N N . ILE A 1 219 ? -4.650 8.474 17.575 1.00 92.44 219 ILE A N 1
ATOM 1666 C CA . ILE A 1 219 ? -5.586 7.637 16.815 1.00 92.44 219 ILE A CA 1
ATOM 1667 C C . ILE A 1 219 ? -6.617 7.044 17.777 1.00 92.44 219 ILE A C 1
ATOM 1669 O O . ILE A 1 219 ? -6.246 6.314 18.701 1.00 92.44 219 ILE A O 1
ATOM 1673 N N . PHE A 1 220 ? -7.902 7.269 17.518 1.00 93.44 220 PHE A N 1
ATOM 1674 C CA . PHE A 1 220 ? -8.974 6.735 18.353 1.00 93.44 220 PHE A CA 1
ATOM 1675 C C . PHE A 1 220 ? -9.385 5.325 17.905 1.00 93.44 220 PHE A C 1
ATOM 1677 O O . PHE A 1 220 ? -9.489 5.026 16.713 1.00 93.44 220 PHE A O 1
ATOM 1684 N N . TYR A 1 221 ? -9.656 4.456 18.877 1.00 94.06 221 TYR A N 1
ATOM 1685 C CA . TYR A 1 221 ? -10.156 3.096 18.665 1.00 94.06 221 TYR A CA 1
ATOM 1686 C C . TYR A 1 221 ? -11.544 2.991 19.290 1.00 94.06 221 TYR A C 1
ATOM 1688 O O . TYR A 1 221 ? -11.718 3.338 20.457 1.00 94.06 221 TYR A O 1
ATOM 1696 N N . ALA A 1 222 ? -12.531 2.503 18.540 1.00 92.81 222 ALA A N 1
ATOM 1697 C CA . ALA A 1 222 ? -13.862 2.296 19.097 1.00 92.81 222 ALA A CA 1
ATOM 1698 C C . ALA A 1 222 ? -13.883 1.071 20.027 1.00 92.81 222 ALA A C 1
ATOM 1700 O O . ALA A 1 222 ? -13.210 0.067 19.779 1.00 92.81 222 ALA A O 1
ATOM 1701 N N . THR A 1 223 ? -14.716 1.124 21.068 1.00 93.25 223 THR A N 1
ATOM 1702 C CA . THR A 1 223 ? -14.938 0.003 22.000 1.00 93.25 223 THR A CA 1
ATOM 1703 C C . THR A 1 223 ? -15.510 -1.229 21.289 1.00 93.25 223 THR A C 1
ATOM 1705 O O . THR A 1 223 ? -15.207 -2.366 21.654 1.00 93.25 223 THR A O 1
ATOM 1708 N N . GLN A 1 224 ? -16.329 -1.012 20.254 1.00 94.06 224 GLN A N 1
ATOM 1709 C CA . GLN A 1 224 ? -16.908 -2.075 19.437 1.00 94.06 224 GLN A CA 1
ATOM 1710 C C . GLN A 1 224 ? -15.909 -2.588 18.389 1.00 94.06 224 GLN A C 1
ATOM 1712 O O . GLN A 1 224 ? -15.123 -1.838 17.810 1.00 94.06 224 GLN A O 1
ATOM 1717 N N . LYS A 1 225 ? -15.977 -3.893 18.113 1.00 94.56 225 LYS A N 1
ATOM 1718 C CA . LYS A 1 225 ? -15.199 -4.570 17.071 1.00 94.56 225 LYS A CA 1
ATOM 1719 C C . LYS A 1 225 ? -16.126 -5.055 15.963 1.00 94.56 225 LYS A C 1
ATOM 1721 O O . LYS A 1 225 ? -17.231 -5.512 16.244 1.00 94.56 225 LYS A O 1
ATOM 1726 N N . ARG A 1 226 ? -15.658 -4.989 14.719 1.00 94.38 226 ARG A N 1
ATOM 1727 C CA . ARG A 1 226 ? -16.359 -5.525 13.545 1.00 94.38 226 ARG A CA 1
ATOM 1728 C C . ARG A 1 226 ? -16.050 -7.011 13.336 1.00 94.38 226 ARG A C 1
ATOM 1730 O O . ARG A 1 226 ? -15.011 -7.510 13.774 1.00 94.38 226 ARG A O 1
ATOM 1737 N N . GLY A 1 227 ? -16.940 -7.705 12.628 1.00 93.00 227 GLY A N 1
ATOM 1738 C CA . GLY A 1 227 ? -16.647 -9.022 12.058 1.00 93.00 227 GLY A CA 1
ATOM 1739 C C . GLY A 1 227 ? -15.572 -8.948 10.965 1.00 93.00 227 GLY A C 1
ATOM 1740 O O . GLY A 1 227 ? -15.235 -7.864 10.484 1.00 93.00 227 GLY A O 1
ATOM 1741 N N . LEU A 1 228 ? -15.037 -10.104 10.565 1.00 91.81 228 LEU A N 1
ATOM 1742 C CA . LEU A 1 228 ? -14.251 -10.193 9.331 1.00 91.81 228 LEU A CA 1
ATOM 1743 C C . LEU A 1 228 ? -15.191 -10.261 8.116 1.00 91.81 228 LEU A C 1
ATOM 1745 O O . LEU A 1 228 ? -16.276 -10.832 8.241 1.00 91.81 228 LEU A O 1
ATOM 1749 N N . PRO A 1 229 ? -14.782 -9.747 6.941 1.00 90.06 229 PRO A N 1
ATOM 1750 C CA . PRO A 1 229 ? -15.411 -10.131 5.683 1.00 90.06 229 PRO A CA 1
ATOM 1751 C C . PRO A 1 229 ? -15.222 -11.635 5.431 1.00 90.06 229 PRO A C 1
ATOM 1753 O O . PRO A 1 229 ? -14.205 -12.214 5.810 1.00 90.06 229 PRO A O 1
ATOM 1756 N N . ASN A 1 230 ? -16.204 -12.253 4.778 1.00 92.81 230 ASN A N 1
ATOM 1757 C CA . ASN A 1 230 ? -16.218 -13.674 4.410 1.00 92.81 230 ASN A CA 1
ATOM 1758 C C . ASN A 1 230 ? -16.224 -13.913 2.887 1.00 92.81 230 ASN A C 1
ATOM 1760 O O . ASN A 1 230 ? -16.136 -15.057 2.455 1.00 92.81 230 ASN A O 1
ATOM 1764 N N . SER A 1 231 ? -16.334 -12.856 2.078 1.00 95.69 231 SER A N 1
ATOM 1765 C CA . SER A 1 231 ? -16.426 -12.920 0.613 1.00 95.69 231 SER A CA 1
ATOM 1766 C C . SER A 1 231 ? -15.074 -12.976 -0.110 1.00 95.69 231 SER A C 1
ATOM 1768 O O . SER A 1 231 ? -15.046 -13.167 -1.322 1.00 95.69 231 SER A O 1
ATOM 1770 N N . PHE A 1 232 ? -13.958 -12.809 0.604 1.00 92.81 232 PHE A N 1
ATOM 1771 C CA . PHE A 1 232 ? -12.602 -12.877 0.055 1.00 92.81 232 PHE A CA 1
ATOM 1772 C C . PHE A 1 232 ? -11.590 -13.320 1.117 1.00 92.81 232 PHE A C 1
ATOM 1774 O O . PHE A 1 232 ? -11.790 -13.106 2.315 1.00 92.81 232 PHE A O 1
ATOM 1781 N N . GLN A 1 233 ? -10.485 -13.929 0.677 1.00 91.88 233 GLN A N 1
ATOM 1782 C CA . GLN A 1 233 ? -9.378 -14.291 1.558 1.00 91.88 233 GLN A CA 1
ATOM 1783 C C . GLN A 1 233 ? -8.589 -13.042 1.974 1.00 91.88 233 GLN A C 1
ATOM 1785 O O . GLN A 1 233 ? -8.342 -12.143 1.172 1.00 91.88 233 GLN A O 1
ATOM 1790 N N . LEU A 1 234 ? -8.181 -12.998 3.242 1.00 91.62 234 LEU A N 1
ATOM 1791 C CA . LEU A 1 234 ? -7.390 -11.909 3.803 1.00 91.62 234 LEU A CA 1
ATOM 1792 C C . LEU A 1 234 ? -5.908 -12.290 3.860 1.00 91.62 234 LEU A C 1
ATOM 1794 O O . LEU A 1 234 ? -5.551 -13.392 4.275 1.00 91.62 234 LEU A O 1
ATOM 1798 N N . PHE A 1 235 ? -5.057 -11.336 3.495 1.00 92.75 235 PHE A N 1
ATOM 1799 C CA . PHE A 1 235 ? -3.603 -11.446 3.529 1.00 92.75 235 PHE A CA 1
ATOM 1800 C C . PHE A 1 235 ? -3.017 -10.292 4.354 1.00 92.75 235 PHE A C 1
ATOM 1802 O O . PHE A 1 235 ? -3.628 -9.232 4.499 1.00 92.75 235 PHE A O 1
ATOM 1809 N N . THR A 1 236 ? -1.825 -10.490 4.910 1.00 91.12 236 THR A N 1
ATOM 1810 C CA . THR A 1 236 ? -1.028 -9.453 5.575 1.00 91.12 236 THR A CA 1
ATOM 1811 C C . THR A 1 236 ? 0.325 -9.357 4.886 1.00 91.12 236 THR A C 1
ATOM 1813 O O . THR A 1 236 ? 0.997 -10.366 4.702 1.00 91.12 236 THR A O 1
ATOM 1816 N N . GLY A 1 237 ? 0.722 -8.142 4.523 1.00 89.75 237 GLY A N 1
ATOM 1817 C CA . GLY A 1 237 ? 2.018 -7.844 3.920 1.00 89.75 237 GLY A CA 1
ATOM 1818 C C . GLY A 1 237 ? 2.697 -6.659 4.594 1.00 89.75 237 GLY A C 1
ATOM 1819 O O . GLY A 1 237 ? 2.294 -6.249 5.690 1.00 89.75 237 GLY A O 1
ATOM 1820 N N . GLU A 1 238 ? 3.695 -6.118 3.907 1.00 84.88 238 GLU A N 1
ATOM 1821 C CA . GLU A 1 238 ? 4.333 -4.832 4.210 1.00 84.88 238 GLU A CA 1
ATOM 1822 C C . GLU A 1 238 ? 4.027 -3.817 3.092 1.00 84.88 238 GLU A C 1
ATOM 1824 O O . GLU A 1 238 ? 3.459 -4.192 2.063 1.00 84.88 238 GLU A O 1
ATOM 1829 N N . LEU A 1 239 ? 4.261 -2.529 3.367 1.00 68.31 239 LEU A N 1
ATOM 1830 C CA . LEU A 1 239 ? 3.709 -1.368 2.651 1.00 68.31 239 LEU A CA 1
ATOM 1831 C C . LEU A 1 239 ? 4.588 -0.138 2.932 1.00 68.31 239 LEU A C 1
ATOM 1833 O O . LEU A 1 239 ? 4.908 0.030 4.139 1.00 68.31 239 LEU A O 1
#